Protein AF-A0A2S5R0P0-F1 (afdb_monomer_lite)

Secondary structure (DSSP, 8-state):
------HHHHHTS-HHHHHHHHHHHHHHHHHHHHHHHHHHHH--EEE----TTHHHHHHHHHHHTT-EEEEEEEGGGEETTEEPPTTS-EEEETT--HHHHHHHHHHSSSEEEEEE-SS--HHHHHHHHHHHHTT--EEEEETTSS-HHHHHHHHHHHHHHTT-SEEEEEE--TTTSTTHHHHHHHHHHHHHHHTT---

pLDDT: mean 90.81, std 11.39, range [42.66, 98.88]

Sequence (199 aa):
MTHRICFTLLQSLPREQALRMVKRLQELNEKERIAANIVKNQLLKIVSGGQTGADRAALDCAIQFGLEHGGWCPAGRIAEDGVIPQHYQLNELEDAGYKQRTRQNVIDSDGTLILNLGELDGGTLATSRLAKHLQKPCLVVQLDSDAVEDDVASVISWLAQSNIKVLNVAGARESKRNGSYQLSREFLQQLFTELEITE

Radius of gyration: 18.51 Å; chains: 1; bounding box: 32×39×61 Å

Foldseek 3Di:
DDPCPPVVNLVPDDPVVSVVVVVVVVVLVVVLVVLLQLLLVQAAEEEEQQEAFLRVLRQVLCVQLVHHYEFEYEPQCDYPVGHRDPVHRYDHDPPDDPLRRLLRLLVPWQEEEEEEEPDCDDPNVSSVVSNVVVVHHYDYDYLPDPCLVVRLSVVSNSCSVSSTHYYYYHYDHCVVPPCRSVSSNVSSNVNCVSSVRHD

Structure (mmCIF, N/CA/C/O backbone):
data_AF-A0A2S5R0P0-F1
#
_entry.id   AF-A0A2S5R0P0-F1
#
loop_
_atom_site.group_PDB
_atom_site.id
_atom_site.type_symbol
_atom_site.label_atom_id
_atom_site.label_alt_id
_atom_site.label_comp_id
_atom_site.label_asym_id
_atom_site.label_entity_id
_atom_site.label_seq_id
_atom_site.pdbx_PDB_ins_code
_atom_site.Cartn_x
_atom_site.Cartn_y
_atom_site.Cartn_z
_atom_site.occupancy
_atom_site.B_iso_or_equiv
_atom_site.auth_seq_id
_atom_site.auth_comp_id
_atom_site.auth_asym_id
_atom_site.auth_atom_id
_atom_site.pdbx_PDB_model_num
ATOM 1 N N . MET A 1 1 ? -3.183 2.212 19.261 1.00 53.00 1 MET A N 1
ATOM 2 C CA . MET A 1 1 ? -4.046 3.172 20.016 1.00 53.00 1 MET A CA 1
ATOM 3 C C . MET A 1 1 ? -3.286 3.971 21.088 1.00 53.00 1 MET A C 1
ATOM 5 O O . MET A 1 1 ? -3.270 3.570 22.249 1.00 53.00 1 MET A O 1
ATOM 9 N N . THR A 1 2 ? -2.741 5.147 20.760 1.00 42.66 2 THR A N 1
ATOM 10 C CA . THR A 1 2 ? -2.541 6.203 21.772 1.00 42.66 2 THR A CA 1
ATOM 11 C C . THR A 1 2 ? -2.496 7.577 21.112 1.00 42.66 2 THR A C 1
ATOM 13 O O . THR A 1 2 ? -1.433 8.082 20.780 1.00 42.66 2 THR A O 1
ATOM 16 N N . HIS A 1 3 ? -3.640 8.258 21.029 1.00 50.62 3 HIS A N 1
ATOM 17 C CA . HIS A 1 3 ? -3.614 9.717 21.081 1.00 50.62 3 HIS A CA 1
ATOM 18 C C . HIS A 1 3 ? -3.050 10.087 22.459 1.00 50.62 3 HIS A C 1
ATOM 20 O O . HIS A 1 3 ? -3.784 10.125 23.451 1.00 50.62 3 HIS A O 1
ATOM 26 N N . ARG A 1 4 ? -1.727 10.263 22.574 1.00 52.09 4 ARG A N 1
ATOM 27 C CA . ARG A 1 4 ? -1.083 10.708 23.816 1.00 52.09 4 ARG A CA 1
ATOM 28 C C . ARG A 1 4 ? -1.484 12.158 24.072 1.00 52.09 4 ARG A C 1
ATOM 30 O O . ARG A 1 4 ? -0.707 13.084 23.863 1.00 52.09 4 ARG A O 1
ATOM 37 N N . ILE A 1 5 ? -2.688 12.372 24.601 1.00 56.19 5 ILE A N 1
ATOM 38 C CA . ILE A 1 5 ? -2.919 13.569 25.399 1.00 56.19 5 ILE A CA 1
ATOM 39 C C . ILE A 1 5 ? -1.980 13.433 26.587 1.00 56.19 5 ILE A C 1
ATOM 41 O O . ILE A 1 5 ? -2.126 12.529 27.411 1.00 56.19 5 ILE A O 1
ATOM 45 N N . CYS A 1 6 ? -0.969 14.297 26.626 1.00 54.34 6 CYS A N 1
ATOM 46 C CA . CYS A 1 6 ? -0.029 14.359 27.729 1.00 54.34 6 CYS A CA 1
ATOM 47 C C . CYS A 1 6 ? -0.841 14.413 29.031 1.00 54.34 6 CYS A C 1
ATOM 49 O O . CYS A 1 6 ? -1.676 15.299 29.204 1.00 54.34 6 CYS A O 1
ATOM 51 N N . PHE A 1 7 ? -0.654 13.435 29.919 1.00 59.53 7 PHE A N 1
ATOM 52 C CA . PHE A 1 7 ? -1.419 13.316 31.166 1.00 59.53 7 PHE A CA 1
ATOM 53 C C . PHE A 1 7 ? -1.364 14.623 31.982 1.00 59.53 7 PHE A C 1
ATOM 55 O O . PHE A 1 7 ? -2.345 15.043 32.592 1.00 59.53 7 PHE A O 1
ATOM 62 N N . THR A 1 8 ? -0.242 15.334 31.867 1.00 60.06 8 THR A N 1
ATOM 63 C CA . THR A 1 8 ? 0.018 16.672 32.409 1.00 60.06 8 THR A CA 1
ATOM 64 C C . THR A 1 8 ? -0.943 17.751 31.882 1.00 60.06 8 THR A C 1
ATOM 66 O O . THR A 1 8 ? -1.311 18.661 32.616 1.00 60.06 8 THR A O 1
ATOM 69 N N . LEU A 1 9 ? -1.389 17.646 30.627 1.00 64.81 9 LEU A N 1
ATOM 70 C CA . LEU A 1 9 ? -2.333 18.562 29.968 1.00 64.81 9 LEU A CA 1
ATOM 71 C C . LEU A 1 9 ? -3.782 18.322 30.418 1.00 64.81 9 LEU A C 1
ATOM 73 O O . LEU A 1 9 ? -4.572 19.255 30.477 1.00 64.81 9 LEU A O 1
ATOM 77 N N . LEU A 1 10 ? -4.137 17.085 30.776 1.00 66.50 10 LEU A N 1
ATOM 78 C CA . LEU A 1 10 ? -5.446 16.761 31.358 1.00 66.50 10 LEU A CA 1
ATOM 79 C C . LEU A 1 10 ? -5.581 17.277 32.795 1.00 66.50 10 LEU A C 1
ATOM 81 O O . LEU A 1 10 ? -6.667 17.692 33.195 1.00 66.50 10 LEU A O 1
ATOM 85 N N . GLN A 1 11 ? -4.485 17.272 33.559 1.00 71.31 11 GLN A N 1
ATOM 86 C CA . GLN A 1 11 ? -4.459 17.724 34.954 1.00 71.31 11 GLN A CA 1
ATOM 87 C C . GLN A 1 11 ? -4.540 19.249 35.118 1.00 71.31 11 GLN A C 1
ATOM 89 O O . GLN A 1 11 ? -4.931 19.717 36.185 1.00 71.31 11 GLN A O 1
ATOM 94 N N . SER A 1 12 ? -4.195 20.025 34.086 1.00 79.62 12 SER A N 1
ATOM 95 C CA . SER A 1 12 ? -4.244 21.494 34.115 1.00 79.62 12 SER A CA 1
ATOM 96 C C . SER A 1 12 ? -5.585 22.087 33.659 1.00 79.62 12 SER A C 1
ATOM 98 O O . SER A 1 12 ? -5.793 23.294 33.782 1.00 79.62 12 SER A O 1
ATOM 100 N N . LEU A 1 13 ? -6.509 21.262 33.152 1.00 84.44 13 LEU A N 1
ATOM 101 C CA . LEU A 1 13 ? -7.819 21.701 32.665 1.00 84.44 13 LEU A CA 1
ATOM 102 C C . LEU A 1 13 ? -8.882 21.713 33.780 1.00 84.44 13 LEU A C 1
ATOM 104 O O . LEU A 1 13 ? -8.885 20.840 34.651 1.00 84.44 13 LEU A O 1
ATOM 108 N N . PRO A 1 14 ? -9.866 22.633 33.731 1.00 92.88 14 PRO A N 1
ATOM 109 C CA . PRO A 1 14 ? -11.051 22.561 34.582 1.00 92.88 14 PRO A CA 1
ATOM 110 C C . PRO A 1 14 ? -11.764 21.207 34.442 1.00 92.88 14 PRO A C 1
ATOM 112 O O . PRO A 1 14 ? -11.907 20.695 33.330 1.00 92.88 14 PRO A O 1
ATOM 115 N N . ARG A 1 15 ? -12.280 20.650 35.549 1.00 87.00 15 ARG A N 1
ATOM 116 C CA . ARG A 1 15 ? -12.876 19.296 35.601 1.00 87.00 15 ARG A CA 1
ATOM 117 C C . ARG A 1 15 ? -13.897 19.024 34.491 1.00 87.00 15 ARG A C 1
ATOM 119 O O . ARG A 1 15 ? -13.866 17.956 33.889 1.00 87.00 15 ARG A O 1
ATOM 126 N N . GLU A 1 16 ? -14.785 19.975 34.196 1.00 89.00 16 GLU A N 1
ATOM 127 C CA . GLU A 1 16 ? -15.751 19.817 33.100 1.00 89.00 16 GLU A CA 1
ATOM 128 C C . GLU A 1 16 ? -15.087 19.714 31.721 1.00 89.00 16 GLU A C 1
ATOM 130 O O . GLU A 1 16 ? -15.515 18.913 30.892 1.00 89.00 16 GLU A O 1
ATOM 135 N N . GLN A 1 17 ? -14.040 20.502 31.466 1.00 84.94 17 GLN A N 1
ATOM 136 C CA . GLN A 1 17 ? -13.308 20.467 30.199 1.00 84.94 17 GLN A CA 1
ATOM 137 C C . GLN A 1 17 ? -12.525 19.159 30.057 1.00 84.94 17 GLN A C 1
ATOM 139 O O . GLN A 1 17 ? -12.567 18.541 28.994 1.00 84.94 17 GLN A O 1
ATOM 144 N N . ALA A 1 18 ? -11.898 18.688 31.140 1.00 83.44 18 ALA A N 1
ATOM 145 C CA . ALA A 1 18 ? -11.231 17.390 31.172 1.00 83.44 18 ALA A CA 1
ATOM 146 C C . ALA A 1 18 ? -12.213 16.237 30.881 1.00 83.44 18 ALA A C 1
ATOM 148 O O . ALA A 1 18 ? -11.929 15.388 30.039 1.00 83.44 18 ALA A O 1
ATOM 149 N N . LEU A 1 19 ? -13.406 16.240 31.494 1.00 86.12 19 LEU A N 1
ATOM 150 C CA . LEU A 1 19 ? -14.445 15.230 31.238 1.00 86.12 19 LEU A CA 1
ATOM 151 C C . LEU A 1 19 ? -14.932 15.241 29.782 1.00 86.12 19 LEU A C 1
ATOM 153 O O . LEU A 1 19 ? -15.084 14.178 29.179 1.00 86.12 19 LEU A O 1
ATOM 157 N N . ARG A 1 20 ? -15.143 16.427 29.191 1.00 85.88 20 ARG A N 1
ATOM 158 C CA . ARG A 1 20 ? -15.509 16.554 27.768 1.00 85.88 20 ARG A CA 1
ATOM 159 C C . ARG A 1 20 ? -14.410 16.014 26.852 1.00 85.88 20 ARG A C 1
ATOM 161 O O . ARG A 1 20 ? -14.723 15.321 25.888 1.00 85.88 20 ARG A O 1
ATOM 168 N N . MET A 1 21 ? -13.143 16.293 27.166 1.00 83.50 21 MET A N 1
ATOM 169 C CA . MET A 1 21 ? -11.999 15.790 26.402 1.00 83.50 21 MET A CA 1
ATOM 170 C C . MET A 1 21 ? -11.909 14.260 26.460 1.00 83.50 21 MET A C 1
ATOM 172 O O . MET A 1 21 ? -11.794 13.620 25.419 1.00 83.50 21 MET A O 1
ATOM 176 N N . VAL A 1 22 ? -12.026 13.664 27.653 1.00 83.50 22 VAL A N 1
ATOM 177 C CA . VAL A 1 22 ? -12.003 12.200 27.827 1.00 83.50 22 VAL A CA 1
ATOM 178 C C . VAL A 1 22 ? -13.140 11.534 27.056 1.00 83.50 22 VAL A C 1
ATOM 180 O O . VAL A 1 22 ? -12.902 10.564 26.341 1.00 83.50 22 VAL A O 1
ATOM 183 N N . LYS A 1 23 ? -14.362 12.075 27.136 1.00 83.75 23 LYS A N 1
ATOM 184 C CA . LYS A 1 23 ? -15.502 11.539 26.384 1.00 83.75 23 LYS A CA 1
ATOM 185 C C . LYS A 1 23 ? -15.257 11.589 24.872 1.00 83.75 23 LYS A C 1
ATOM 187 O O . LYS A 1 23 ? -15.490 10.603 24.182 1.00 83.75 23 LYS A O 1
ATOM 192 N N . ARG A 1 24 ? -14.722 12.707 24.366 1.00 81.19 24 ARG A N 1
ATOM 193 C CA . ARG A 1 24 ? -14.363 12.855 22.948 1.00 81.19 24 ARG A CA 1
ATOM 194 C C . ARG A 1 24 ? -13.314 11.829 22.514 1.00 81.19 24 ARG A C 1
ATOM 196 O O . ARG A 1 24 ? -13.452 11.262 21.439 1.00 81.19 24 ARG A O 1
ATOM 203 N N . LEU A 1 25 ? -12.297 11.573 23.338 1.00 76.50 25 LEU A N 1
ATOM 204 C CA . LEU A 1 25 ? -11.293 10.541 23.060 1.00 76.50 25 LEU A CA 1
ATOM 205 C C . LEU A 1 25 ? -11.904 9.138 23.000 1.00 76.50 25 LEU A C 1
ATOM 207 O O . LEU A 1 25 ? -11.586 8.374 22.099 1.00 76.50 25 LEU A O 1
ATOM 211 N N . GLN A 1 26 ? -12.799 8.802 23.930 1.00 80.00 26 GLN A N 1
ATOM 212 C CA . GLN A 1 26 ? -13.486 7.508 23.918 1.00 80.00 26 GLN A CA 1
ATOM 213 C C . GLN A 1 26 ? -14.337 7.330 22.654 1.00 80.00 26 GLN A C 1
ATOM 215 O O . GLN A 1 26 ? -14.314 6.266 22.044 1.00 80.00 26 GLN A O 1
ATOM 220 N N . GLU A 1 27 ? -15.049 8.378 22.236 1.00 81.62 27 GLU A N 1
ATOM 221 C CA . GLU A 1 27 ? -15.833 8.373 20.998 1.00 81.62 27 GLU A CA 1
ATOM 222 C C . GLU A 1 27 ? -14.953 8.247 19.743 1.00 81.62 27 GLU A C 1
ATOM 224 O O . GLU A 1 27 ? -15.349 7.572 18.793 1.00 81.62 27 GLU A O 1
ATOM 229 N N . LEU A 1 28 ? -13.773 8.879 19.723 1.00 76.06 28 LEU A N 1
ATOM 230 C CA . LEU A 1 28 ? -12.801 8.734 18.633 1.00 76.06 28 LEU A CA 1
ATOM 231 C C . LEU A 1 28 ? -12.271 7.301 18.557 1.00 76.06 28 LEU A C 1
ATOM 233 O O . LEU A 1 28 ? -12.373 6.686 17.499 1.00 76.06 28 LEU A O 1
ATOM 237 N N . ASN A 1 29 ? -11.834 6.741 19.688 1.00 81.81 29 ASN A N 1
ATOM 238 C CA . ASN A 1 29 ? -11.344 5.363 19.754 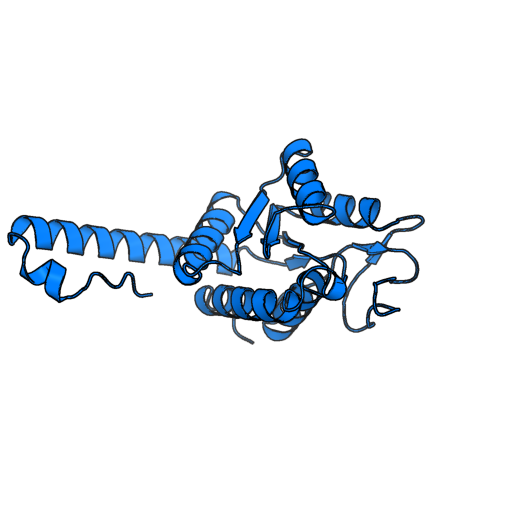1.00 81.81 29 ASN A CA 1
ATOM 239 C C . ASN A 1 29 ? -12.409 4.360 19.280 1.00 81.81 29 ASN A C 1
ATOM 241 O O . ASN A 1 29 ? -12.097 3.400 18.580 1.00 81.81 29 ASN A O 1
ATOM 245 N N . GLU A 1 30 ? -13.681 4.567 19.636 1.00 87.56 30 GLU A N 1
ATOM 246 C CA . GLU A 1 30 ? -14.757 3.679 19.187 1.00 87.56 30 GLU A CA 1
ATOM 247 C C . GLU A 1 30 ? -15.000 3.786 17.675 1.00 87.56 30 GLU A C 1
ATOM 249 O O . GLU A 1 30 ? -15.173 2.770 17.003 1.00 87.56 30 GLU A O 1
ATOM 254 N N . LYS A 1 31 ? -14.950 4.997 17.107 1.00 87.25 31 LYS A N 1
ATOM 255 C CA . LYS A 1 31 ? -15.055 5.188 15.651 1.00 87.25 31 LYS A CA 1
ATOM 256 C C . LYS A 1 31 ? -13.911 4.517 14.897 1.00 87.25 31 LYS A C 1
ATOM 258 O O . LYS A 1 31 ? -14.167 3.873 13.883 1.00 87.25 31 LYS A O 1
ATOM 263 N N . GLU A 1 32 ? -12.683 4.645 15.391 1.00 87.44 32 GLU A N 1
ATOM 264 C CA . GLU A 1 32 ? -11.503 3.995 14.811 1.00 87.44 32 GLU A CA 1
ATOM 265 C C . GLU A 1 32 ? -11.650 2.470 14.827 1.00 87.44 32 GLU A C 1
ATOM 267 O O . GLU A 1 32 ? -11.456 1.824 13.798 1.00 87.44 32 GLU A O 1
ATOM 272 N N . ARG A 1 33 ? -12.099 1.891 15.949 1.00 89.19 33 ARG A N 1
ATOM 273 C CA . ARG A 1 33 ? -12.367 0.446 16.061 1.00 89.19 33 ARG A CA 1
ATOM 274 C C . ARG A 1 33 ? -13.445 -0.033 15.096 1.00 89.19 33 ARG A C 1
ATOM 276 O O . ARG A 1 33 ? -13.316 -1.105 14.508 1.00 89.19 33 ARG A O 1
ATOM 283 N N . ILE A 1 34 ? -14.523 0.733 14.935 1.00 92.69 34 ILE A N 1
ATOM 284 C CA . ILE A 1 34 ? -15.585 0.404 13.976 1.00 92.69 34 ILE A CA 1
ATOM 285 C C . ILE A 1 34 ? -15.034 0.441 12.547 1.00 92.69 34 ILE A C 1
ATOM 287 O O . ILE A 1 34 ? -15.271 -0.496 11.786 1.00 92.69 34 ILE A O 1
ATOM 291 N N . ALA A 1 35 ? -14.270 1.477 12.189 1.00 94.19 35 ALA A N 1
ATOM 292 C CA . ALA A 1 35 ? -13.650 1.589 10.871 1.00 94.19 35 ALA A CA 1
ATOM 293 C C . ALA A 1 35 ? -12.684 0.425 10.598 1.00 94.19 35 ALA A C 1
ATOM 295 O O . ALA A 1 35 ? -12.783 -0.205 9.547 1.00 94.19 35 ALA A O 1
ATOM 296 N N . ALA A 1 36 ? -11.825 0.078 11.560 1.00 93.06 36 ALA A N 1
ATOM 297 C CA . ALA A 1 36 ? -10.912 -1.058 11.450 1.00 93.06 36 ALA A CA 1
ATOM 298 C C . ALA A 1 36 ? -11.665 -2.375 11.211 1.00 93.06 36 ALA A C 1
ATOM 300 O O . ALA A 1 36 ? -11.342 -3.110 10.281 1.00 93.06 36 ALA A O 1
ATOM 301 N N . ASN A 1 37 ? -12.738 -2.635 11.966 1.00 93.50 37 ASN A N 1
ATOM 302 C CA . ASN A 1 37 ? -13.569 -3.825 11.771 1.00 93.50 37 ASN A CA 1
ATOM 303 C C . ASN A 1 37 ? -14.267 -3.861 10.405 1.00 93.50 37 ASN A C 1
ATOM 305 O O . ASN A 1 37 ? -14.389 -4.931 9.811 1.00 93.50 37 ASN A O 1
ATOM 309 N N . ILE A 1 38 ? -14.732 -2.719 9.890 1.00 95.31 38 ILE A N 1
ATOM 310 C CA . ILE A 1 38 ? -15.303 -2.640 8.536 1.00 95.31 38 ILE A CA 1
ATOM 311 C C . ILE A 1 38 ? -14.247 -3.050 7.509 1.00 95.31 38 ILE A C 1
ATOM 313 O O . ILE A 1 38 ? -14.499 -3.926 6.683 1.00 95.31 38 ILE A O 1
ATOM 317 N N . VAL A 1 39 ? -13.053 -2.457 7.593 1.00 96.56 39 VAL A N 1
ATOM 318 C CA . VAL A 1 39 ? -11.960 -2.735 6.656 1.00 96.56 39 VAL A CA 1
ATOM 319 C C . VAL A 1 39 ? -11.528 -4.199 6.738 1.00 96.56 39 VAL A C 1
ATOM 321 O O . VAL A 1 39 ? -11.458 -4.855 5.703 1.00 96.56 39 VAL A O 1
ATOM 324 N N . LYS A 1 40 ? -11.332 -4.739 7.947 1.00 93.69 40 LYS A N 1
ATOM 325 C CA . LYS A 1 40 ? -10.969 -6.147 8.189 1.00 93.69 40 LYS A CA 1
ATOM 326 C C . LYS A 1 40 ? -11.914 -7.127 7.492 1.00 93.69 40 LYS A C 1
ATOM 328 O O . LYS A 1 40 ? -11.468 -8.116 6.926 1.00 93.69 40 LYS A O 1
ATOM 333 N N . ASN A 1 41 ? -13.219 -6.854 7.519 1.00 93.19 41 ASN A N 1
ATOM 334 C CA . ASN A 1 41 ? -14.228 -7.745 6.942 1.00 93.19 41 ASN A CA 1
ATOM 335 C C . ASN A 1 41 ? -14.464 -7.538 5.436 1.00 93.19 41 ASN A C 1
ATOM 337 O O . ASN A 1 41 ? -15.137 -8.364 4.818 1.00 93.19 41 ASN A O 1
ATOM 341 N N . GLN A 1 42 ? -13.972 -6.444 4.843 1.00 95.19 42 GLN A N 1
ATOM 342 C CA . GLN A 1 42 ? -14.240 -6.109 3.439 1.00 95.19 42 GLN A CA 1
ATOM 343 C C . GLN A 1 42 ? -13.001 -6.145 2.539 1.00 95.19 42 GLN A C 1
ATOM 345 O O . GLN A 1 42 ? -13.168 -6.292 1.332 1.00 95.19 42 GLN A O 1
ATOM 350 N N . LEU A 1 43 ? -11.794 -5.932 3.075 1.00 96.88 43 LEU A N 1
ATOM 351 C CA . LEU A 1 43 ? -10.565 -5.883 2.288 1.00 96.88 43 LEU A CA 1
ATOM 352 C C . LEU A 1 43 ? -10.212 -7.305 1.849 1.00 96.88 43 LEU A C 1
ATOM 354 O O . LEU A 1 43 ? -9.842 -8.142 2.664 1.00 96.88 43 LEU A O 1
ATOM 358 N N . LEU A 1 44 ? -10.352 -7.576 0.556 1.00 96.38 44 LEU A N 1
ATOM 359 C CA . LEU A 1 44 ? -10.184 -8.909 -0.018 1.00 96.38 44 LEU A CA 1
ATOM 360 C C . LEU A 1 44 ? -8.806 -9.093 -0.645 1.00 96.38 44 LEU A C 1
ATOM 362 O O . LEU A 1 44 ? -8.255 -10.188 -0.595 1.00 96.38 44 LEU A O 1
ATOM 366 N N . LYS A 1 45 ? -8.273 -8.040 -1.279 1.00 98.25 45 LYS A N 1
ATOM 367 C CA . LYS A 1 45 ? -7.096 -8.166 -2.142 1.00 98.25 45 LYS A CA 1
ATOM 368 C C . LYS A 1 45 ? -6.218 -6.923 -2.153 1.00 98.25 45 LYS A C 1
ATOM 370 O O . LYS A 1 45 ? -6.716 -5.803 -2.282 1.00 98.25 45 LYS A O 1
ATOM 375 N N . ILE A 1 46 ? -4.907 -7.143 -2.127 1.00 98.69 46 ILE A N 1
ATOM 376 C CA . ILE A 1 46 ? -3.895 -6.129 -2.431 1.00 98.69 46 ILE A CA 1
ATOM 377 C C . ILE A 1 46 ? -3.413 -6.317 -3.868 1.00 98.69 46 ILE A C 1
ATOM 379 O O . ILE A 1 46 ? -3.005 -7.407 -4.265 1.00 98.69 46 ILE A O 1
ATOM 383 N N . VAL A 1 47 ? -3.430 -5.255 -4.666 1.00 98.81 47 VAL A N 1
ATOM 384 C CA . VAL A 1 47 ? -2.840 -5.270 -6.006 1.00 98.81 47 VAL A CA 1
ATOM 385 C C . VAL A 1 47 ? -1.706 -4.269 -6.124 1.00 98.81 47 VAL A C 1
ATOM 387 O O . VAL A 1 47 ? -1.709 -3.214 -5.495 1.00 98.81 47 VAL A O 1
ATOM 390 N N . SER A 1 48 ? -0.718 -4.610 -6.939 1.00 98.44 48 SER A N 1
ATOM 391 C CA . SER A 1 48 ? 0.350 -3.706 -7.336 1.00 98.44 48 SER A CA 1
ATOM 392 C C . SER A 1 48 ? 0.919 -4.140 -8.684 1.00 98.44 48 SER A C 1
ATOM 394 O O . SER A 1 48 ? 0.620 -5.227 -9.173 1.00 98.44 48 SER A O 1
ATOM 396 N N . GLY A 1 49 ? 1.752 -3.312 -9.317 1.00 97.06 49 GLY A N 1
ATOM 397 C CA . GLY A 1 49 ? 2.377 -3.698 -10.586 1.00 97.06 49 GLY A CA 1
ATOM 398 C C . GLY A 1 49 ? 3.796 -4.225 -10.477 1.00 97.06 49 GLY A C 1
ATOM 399 O O . GLY A 1 49 ? 4.462 -4.353 -11.503 1.00 97.06 49 GLY A O 1
ATOM 400 N N . GLY A 1 50 ? 4.245 -4.532 -9.259 1.00 97.19 50 GLY A N 1
ATOM 401 C CA . GLY A 1 50 ? 5.475 -5.272 -9.027 1.00 97.19 50 GLY A CA 1
ATOM 402 C C . GLY A 1 50 ? 6.725 -4.560 -9.531 1.00 97.19 50 GLY A C 1
ATOM 403 O O . GLY A 1 50 ? 7.601 -5.210 -10.085 1.00 97.19 50 GLY A O 1
ATOM 404 N N . GLN A 1 51 ? 6.831 -3.245 -9.384 1.00 97.25 51 GLN A N 1
ATOM 405 C CA . GLN A 1 51 ? 8.134 -2.581 -9.424 1.00 97.25 51 GLN A CA 1
ATOM 406 C C . GLN A 1 51 ? 8.893 -2.824 -8.099 1.00 97.25 51 GLN A C 1
ATOM 408 O O . GLN A 1 51 ? 8.311 -3.301 -7.126 1.00 97.25 51 GLN A O 1
ATOM 413 N N . THR A 1 52 ? 10.189 -2.519 -8.030 1.00 98.00 52 THR A N 1
ATOM 414 C CA . THR A 1 52 ? 10.890 -2.381 -6.738 1.00 98.00 52 THR A CA 1
ATOM 415 C C . THR A 1 52 ? 10.264 -1.267 -5.885 1.00 98.00 52 THR A C 1
ATOM 417 O O . THR A 1 52 ? 9.452 -0.474 -6.370 1.00 98.00 52 THR A O 1
ATOM 420 N N . GLY A 1 53 ? 10.658 -1.174 -4.613 1.00 97.69 53 GLY A N 1
ATOM 421 C CA . GLY A 1 53 ? 10.134 -0.160 -3.700 1.00 97.69 53 GLY A CA 1
ATOM 422 C C . GLY A 1 53 ? 8.744 -0.526 -3.175 1.00 97.69 53 GLY A C 1
ATOM 423 O O . GLY A 1 53 ? 8.489 -1.677 -2.812 1.00 97.69 53 GLY A O 1
ATOM 424 N N . ALA A 1 54 ? 7.839 0.453 -3.148 1.00 97.75 54 ALA A N 1
ATOM 425 C CA . ALA A 1 54 ? 6.505 0.307 -2.556 1.00 97.75 54 ALA A CA 1
ATOM 426 C C . ALA A 1 54 ? 5.660 -0.822 -3.170 1.00 97.75 54 ALA A C 1
ATOM 428 O O . ALA A 1 54 ? 4.937 -1.510 -2.452 1.00 97.75 54 ALA A O 1
ATOM 429 N N . ASP A 1 55 ? 5.767 -1.034 -4.485 1.00 98.25 55 ASP A N 1
ATOM 430 C CA . ASP A 1 55 ? 5.006 -2.073 -5.181 1.00 98.25 55 ASP A CA 1
ATOM 431 C C . ASP A 1 55 ? 5.352 -3.472 -4.637 1.00 98.25 55 ASP A C 1
ATOM 433 O O . ASP A 1 55 ? 4.471 -4.299 -4.401 1.00 98.25 55 ASP A O 1
ATOM 437 N N . ARG A 1 56 ? 6.644 -3.734 -4.406 1.00 98.56 56 ARG A N 1
ATOM 438 C CA . ARG A 1 56 ? 7.129 -5.007 -3.868 1.00 98.56 56 ARG A CA 1
ATOM 439 C C . ARG A 1 56 ? 6.765 -5.172 -2.396 1.00 98.56 56 ARG A C 1
ATOM 441 O O . ARG A 1 56 ? 6.252 -6.219 -2.022 1.00 98.56 56 ARG A O 1
ATOM 448 N N . ALA A 1 57 ? 6.926 -4.108 -1.608 1.00 98.62 57 ALA A N 1
ATOM 449 C CA . ALA A 1 57 ? 6.535 -4.088 -0.201 1.00 98.62 57 ALA A CA 1
ATOM 450 C C . ALA A 1 57 ? 5.053 -4.440 -0.008 1.00 98.62 57 ALA A C 1
ATOM 452 O O . ALA A 1 57 ? 4.709 -5.195 0.897 1.00 98.62 57 ALA A O 1
ATOM 453 N N . ALA A 1 58 ? 4.179 -3.946 -0.890 1.00 98.69 58 ALA A N 1
ATOM 454 C CA . ALA A 1 58 ? 2.759 -4.267 -0.853 1.00 98.69 58 ALA A CA 1
ATOM 455 C C . ALA A 1 58 ? 2.473 -5.751 -1.082 1.00 98.69 58 ALA A C 1
ATOM 457 O O . ALA A 1 58 ? 1.687 -6.348 -0.347 1.00 98.69 58 ALA A O 1
ATOM 458 N N . LEU A 1 59 ? 3.121 -6.348 -2.083 1.00 98.75 59 LEU A N 1
ATOM 459 C CA . LEU A 1 59 ? 2.955 -7.766 -2.389 1.00 98.75 59 LEU A CA 1
ATOM 460 C C . LEU A 1 59 ? 3.534 -8.647 -1.275 1.00 98.75 59 LEU A C 1
ATOM 462 O O . LEU A 1 59 ? 2.892 -9.614 -0.877 1.00 98.75 59 LEU A O 1
ATOM 466 N N . ASP A 1 60 ? 4.700 -8.287 -0.736 1.00 98.69 60 ASP A N 1
ATOM 467 C CA . ASP A 1 60 ? 5.335 -9.019 0.361 1.00 98.69 60 ASP A CA 1
ATOM 468 C C . ASP A 1 60 ? 4.502 -8.960 1.647 1.00 98.69 60 ASP A C 1
ATOM 470 O O . ASP A 1 60 ? 4.302 -9.990 2.287 1.00 98.69 60 ASP A O 1
ATOM 474 N N . CYS A 1 61 ? 3.951 -7.793 2.004 1.00 98.00 61 CYS A N 1
ATOM 475 C CA . CYS A 1 61 ? 3.038 -7.687 3.144 1.00 98.00 61 CYS A CA 1
ATOM 476 C C . CYS A 1 61 ? 1.743 -8.469 2.913 1.00 98.00 61 CYS A C 1
ATOM 478 O O . CYS A 1 61 ? 1.271 -9.134 3.826 1.00 98.00 61 CYS A O 1
ATOM 480 N N . ALA A 1 62 ? 1.171 -8.436 1.709 1.00 97.94 62 ALA A N 1
ATOM 481 C CA . ALA A 1 62 ? -0.032 -9.212 1.424 1.00 97.94 62 ALA A CA 1
ATOM 482 C C . ALA A 1 62 ? 0.214 -10.721 1.585 1.00 97.94 62 ALA A C 1
ATOM 484 O O . ALA A 1 62 ? -0.593 -11.405 2.205 1.00 97.94 62 ALA A O 1
ATOM 485 N N . ILE A 1 63 ? 1.362 -11.220 1.109 1.00 97.88 63 ILE A N 1
ATOM 486 C CA . ILE A 1 63 ? 1.786 -12.612 1.313 1.00 97.88 63 ILE A CA 1
ATOM 487 C C . ILE A 1 63 ? 1.970 -12.918 2.801 1.00 97.88 63 ILE A C 1
ATOM 489 O O . ILE A 1 63 ? 1.454 -13.926 3.275 1.00 97.88 63 ILE A O 1
ATOM 493 N N . GLN A 1 64 ? 2.689 -12.058 3.529 1.00 96.50 64 GLN A N 1
ATOM 494 C CA . GLN A 1 64 ? 2.974 -12.245 4.954 1.00 96.50 64 GLN A CA 1
ATOM 495 C C . GLN A 1 64 ? 1.688 -12.346 5.789 1.00 96.50 64 GLN A C 1
ATOM 497 O O . GLN A 1 64 ? 1.624 -13.164 6.693 1.00 96.50 64 GLN A O 1
ATOM 502 N N . PHE A 1 65 ? 0.669 -11.550 5.462 1.00 94.94 65 PHE A N 1
ATOM 503 C CA . PHE A 1 65 ? -0.604 -11.475 6.187 1.00 94.94 65 PHE A CA 1
ATOM 504 C C . PHE A 1 65 ? -1.713 -12.362 5.590 1.00 94.94 65 PHE A C 1
ATOM 506 O O . PHE A 1 65 ? -2.889 -12.177 5.901 1.00 94.94 65 PHE A O 1
ATOM 513 N N . GLY A 1 66 ? -1.374 -13.276 4.674 1.00 94.75 66 GLY A N 1
ATOM 514 C CA . GLY A 1 66 ? -2.335 -14.213 4.083 1.00 94.75 66 GLY A CA 1
ATOM 515 C C . GLY A 1 66 ? -3.431 -13.570 3.219 1.00 94.75 66 GLY A C 1
ATOM 516 O O . GLY A 1 66 ? -4.446 -14.208 2.939 1.00 94.75 66 GLY A O 1
ATOM 517 N N . LEU A 1 67 ? -3.250 -12.321 2.781 1.00 95.12 67 LEU A N 1
ATOM 518 C CA . LEU A 1 67 ? -4.187 -11.625 1.902 1.00 95.12 67 LEU A CA 1
ATOM 519 C C . LEU A 1 67 ? -4.018 -12.092 0.454 1.00 95.12 67 LEU A C 1
ATOM 521 O O . LEU A 1 67 ? -2.903 -12.336 -0.023 1.00 95.12 67 LEU A O 1
ATOM 525 N N . GLU A 1 68 ? -5.127 -12.149 -0.292 1.00 98.06 68 GLU A N 1
ATOM 526 C CA . GLU A 1 68 ? -5.029 -12.335 -1.737 1.00 98.06 68 GLU A CA 1
ATOM 527 C C . GLU A 1 68 ? -4.200 -11.184 -2.320 1.00 98.06 68 GLU A C 1
ATOM 529 O O . GLU A 1 68 ? -4.386 -10.013 -1.974 1.00 98.06 68 GLU A O 1
ATOM 534 N N . HIS A 1 69 ? -3.270 -11.511 -3.213 1.00 98.69 69 HIS A N 1
ATOM 535 C CA . HIS A 1 69 ? -2.425 -10.518 -3.853 1.00 98.69 69 HIS A CA 1
ATOM 536 C C . HIS A 1 69 ? -2.386 -10.706 -5.365 1.00 98.69 69 HIS A C 1
ATOM 538 O O . HIS A 1 69 ? -2.711 -11.771 -5.890 1.00 98.69 69 HIS A O 1
ATOM 544 N N . GLY A 1 70 ? -2.013 -9.653 -6.086 1.00 98.50 70 GLY A N 1
ATOM 545 C CA . GLY A 1 70 ? -1.776 -9.734 -7.521 1.00 98.50 70 GLY A CA 1
ATOM 546 C C . GLY A 1 70 ? -1.637 -8.366 -8.167 1.00 98.50 70 GLY A C 1
ATOM 547 O O . GLY A 1 70 ? -1.065 -7.453 -7.580 1.00 98.50 70 GLY A O 1
ATOM 548 N N . GLY A 1 71 ? -2.160 -8.232 -9.381 1.00 98.19 71 GLY A N 1
ATOM 549 C CA . GLY A 1 71 ? -2.146 -6.987 -10.146 1.00 98.19 71 GLY A CA 1
ATOM 550 C C . GLY A 1 71 ? -1.514 -7.156 -11.521 1.00 98.19 71 GLY A C 1
ATOM 551 O O . GLY A 1 71 ? -1.240 -8.271 -11.965 1.00 98.19 71 GLY A O 1
ATOM 552 N N . TRP A 1 72 ? -1.319 -6.035 -12.205 1.00 98.19 72 TRP A N 1
ATOM 553 C CA . TRP A 1 72 ? -0.847 -5.986 -13.585 1.00 98.19 72 TRP A CA 1
ATOM 554 C C . TRP A 1 72 ? 0.599 -5.517 -13.666 1.00 98.19 72 TRP A C 1
ATOM 556 O O . TRP A 1 72 ? 0.928 -4.423 -13.197 1.00 98.19 72 TRP A O 1
ATOM 566 N N . CYS A 1 73 ? 1.445 -6.304 -14.320 1.00 96.88 73 CYS A N 1
ATOM 567 C CA . CYS A 1 73 ? 2.839 -5.976 -14.607 1.00 96.88 73 CYS A CA 1
ATOM 568 C C . CYS A 1 73 ? 3.085 -5.857 -16.125 1.00 96.88 73 CYS A C 1
ATOM 570 O O . CYS A 1 73 ? 2.242 -6.283 -16.918 1.00 96.88 73 CYS A O 1
ATOM 572 N N . PRO A 1 74 ? 4.196 -5.231 -16.560 1.00 94.69 74 PRO A N 1
ATOM 573 C CA . PRO A 1 74 ? 4.567 -5.203 -17.975 1.00 94.69 74 PRO A CA 1
ATOM 574 C C . PRO A 1 74 ? 4.772 -6.611 -18.548 1.00 94.69 74 PRO A C 1
ATOM 576 O O . PRO A 1 74 ? 5.161 -7.521 -17.813 1.00 94.69 74 PRO A O 1
ATOM 579 N N . ALA A 1 75 ? 4.601 -6.758 -19.864 1.00 93.19 75 ALA A N 1
ATOM 580 C CA . ALA A 1 75 ? 5.005 -7.964 -20.585 1.00 93.19 75 ALA A CA 1
ATOM 581 C C . ALA A 1 75 ? 6.481 -8.317 -20.305 1.00 93.19 75 ALA A C 1
ATOM 583 O O . ALA A 1 75 ? 7.335 -7.435 -20.174 1.00 93.19 75 ALA A O 1
ATOM 584 N N . GLY A 1 76 ? 6.776 -9.609 -20.172 1.00 93.75 76 GLY A N 1
ATOM 585 C CA . GLY A 1 76 ? 8.054 -10.142 -19.705 1.00 93.75 76 GLY A CA 1
ATOM 586 C C . GLY A 1 76 ? 8.293 -9.978 -18.201 1.00 93.75 76 GLY A C 1
ATOM 587 O O . GLY A 1 76 ? 9.416 -10.198 -17.748 1.00 93.75 76 GLY A O 1
ATOM 588 N N . ARG A 1 77 ? 7.274 -9.562 -17.429 1.00 96.06 77 ARG A N 1
ATOM 589 C CA . ARG A 1 77 ? 7.360 -9.291 -15.984 1.00 96.06 77 ARG A CA 1
ATOM 590 C C . ARG A 1 77 ? 8.512 -8.342 -15.637 1.00 96.06 77 ARG A C 1
ATOM 592 O O . ARG A 1 77 ? 9.278 -8.598 -14.716 1.00 96.06 77 ARG A O 1
ATOM 599 N N . ILE A 1 78 ? 8.672 -7.266 -16.402 1.00 94.69 78 ILE A N 1
ATOM 600 C CA . ILE A 1 78 ? 9.842 -6.383 -16.290 1.00 94.69 78 ILE A CA 1
ATOM 601 C C . ILE A 1 78 ? 9.704 -5.416 -15.102 1.00 94.69 78 ILE A C 1
ATOM 603 O O . ILE A 1 78 ? 8.717 -4.684 -14.987 1.00 94.69 78 ILE A O 1
ATOM 607 N N . ALA A 1 79 ? 10.743 -5.356 -14.273 1.00 95.75 79 ALA A N 1
ATOM 608 C CA . ALA A 1 79 ? 10.998 -4.357 -13.237 1.00 95.75 79 ALA A CA 1
ATOM 609 C C . ALA A 1 79 ? 12.417 -3.770 -13.393 1.00 95.75 79 ALA A C 1
ATOM 611 O O . ALA A 1 79 ? 13.173 -4.166 -14.281 1.00 95.75 79 ALA A O 1
ATOM 612 N N . GLU A 1 80 ? 12.790 -2.781 -12.574 1.00 95.69 80 GLU A N 1
ATOM 613 C CA . GLU A 1 80 ? 14.111 -2.139 -12.687 1.00 95.69 80 GLU A CA 1
ATOM 614 C C . GLU A 1 80 ? 15.278 -3.068 -12.325 1.00 95.69 80 GLU A C 1
ATOM 616 O O . GLU A 1 80 ? 16.390 -2.863 -12.806 1.00 95.69 80 GLU A O 1
ATOM 621 N N . ASP A 1 81 ? 15.017 -4.082 -11.503 1.00 96.69 81 ASP A N 1
ATOM 622 C CA . ASP A 1 81 ? 15.965 -5.093 -11.035 1.00 96.69 81 ASP A CA 1
ATOM 623 C C . ASP A 1 81 ? 15.924 -6.388 -11.867 1.00 96.69 81 ASP A C 1
ATOM 625 O O . ASP A 1 81 ? 16.594 -7.365 -11.537 1.00 96.69 81 ASP A O 1
ATOM 629 N N . GLY A 1 82 ? 15.180 -6.389 -12.978 1.00 96.56 82 GLY A N 1
ATOM 630 C CA . GLY A 1 82 ? 15.060 -7.519 -13.893 1.00 96.56 82 GLY A CA 1
ATOM 631 C C . GLY A 1 82 ? 13.655 -8.112 -13.913 1.00 96.56 82 GLY A C 1
ATOM 632 O O . GLY A 1 82 ? 12.664 -7.391 -13.994 1.00 96.56 82 GLY A O 1
ATOM 633 N N . VAL A 1 83 ? 13.570 -9.442 -13.919 1.00 97.75 83 VAL A N 1
ATOM 634 C CA . VAL A 1 83 ? 12.295 -10.166 -14.006 1.00 97.75 83 VAL A CA 1
ATOM 635 C C . VAL A 1 83 ? 11.662 -10.265 -12.621 1.00 97.75 83 VAL A C 1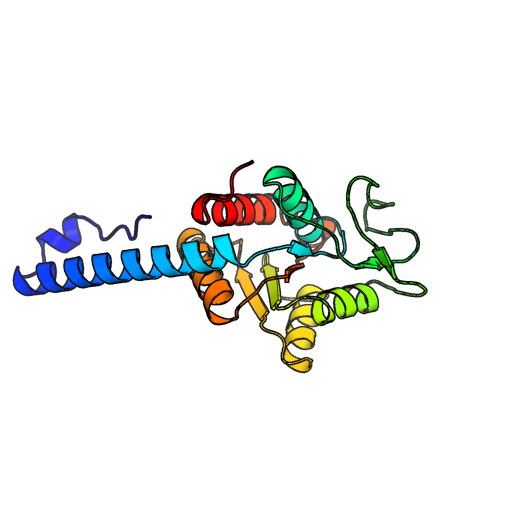
ATOM 637 O O . VAL A 1 83 ? 12.293 -10.736 -11.677 1.00 97.75 83 VAL A O 1
ATOM 640 N N . ILE A 1 84 ? 10.393 -9.876 -12.508 1.00 98.00 84 ILE A N 1
ATOM 641 C CA . ILE A 1 84 ? 9.623 -9.975 -11.269 1.00 98.00 84 ILE A CA 1
ATOM 642 C C . ILE A 1 84 ? 9.501 -11.451 -10.855 1.00 98.00 84 ILE A C 1
ATOM 644 O O . ILE A 1 84 ? 8.997 -12.257 -11.652 1.00 98.00 84 ILE A O 1
ATOM 648 N N . PRO A 1 85 ? 9.871 -11.807 -9.608 1.00 97.94 85 PRO A N 1
ATOM 649 C CA . PRO A 1 85 ? 9.782 -13.173 -9.106 1.00 97.94 85 PRO A CA 1
ATOM 650 C C . PRO A 1 85 ? 8.408 -13.826 -9.303 1.00 97.94 85 PRO A C 1
ATOM 652 O O . PRO A 1 85 ? 7.364 -13.172 -9.241 1.00 97.94 85 PRO A O 1
ATOM 655 N N . GLN A 1 86 ? 8.410 -15.138 -9.545 1.00 97.12 86 GLN A N 1
ATOM 656 C CA . GLN A 1 86 ? 7.207 -15.915 -9.879 1.00 97.12 86 GLN A CA 1
ATOM 657 C C . GLN A 1 86 ? 6.263 -16.130 -8.691 1.00 97.12 86 GLN A C 1
ATOM 659 O O . GLN A 1 86 ? 5.095 -16.436 -8.896 1.00 97.12 86 GLN A O 1
ATOM 664 N N . HIS A 1 87 ? 6.733 -15.948 -7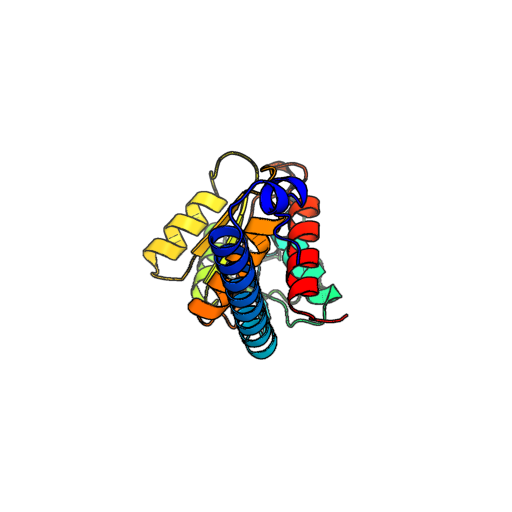.452 1.00 97.44 87 HIS A N 1
ATOM 665 C CA . HIS A 1 87 ? 5.871 -16.077 -6.274 1.00 97.44 87 HIS A CA 1
ATOM 666 C C . HIS A 1 87 ? 4.835 -14.951 -6.162 1.00 97.44 87 HIS A C 1
ATOM 668 O O . HIS A 1 87 ? 3.848 -15.117 -5.453 1.00 97.44 87 HIS A O 1
ATOM 674 N N . TYR A 1 88 ? 5.020 -13.841 -6.884 1.00 98.31 88 TYR A N 1
ATOM 675 C CA . TYR A 1 88 ? 4.006 -12.798 -7.004 1.00 98.31 88 TYR A CA 1
ATOM 676 C C . TYR A 1 88 ? 2.971 -13.153 -8.074 1.00 98.31 88 TYR A C 1
ATOM 678 O O . TYR A 1 88 ? 3.313 -13.243 -9.259 1.00 98.31 88 TYR A O 1
ATOM 686 N N . GLN A 1 89 ? 1.699 -13.249 -7.678 1.00 97.94 89 GLN A N 1
ATOM 687 C CA . GLN A 1 89 ? 0.566 -13.606 -8.548 1.00 97.94 89 GLN A CA 1
ATOM 688 C C . GLN A 1 89 ? 0.129 -12.458 -9.484 1.00 97.94 89 GLN A C 1
ATOM 690 O O . GLN A 1 89 ? -1.010 -11.991 -9.461 1.00 97.94 89 GLN A O 1
ATOM 695 N N . LEU A 1 90 ? 1.069 -11.950 -10.286 1.00 97.94 90 LEU A N 1
ATOM 696 C CA . LEU A 1 90 ? 0.856 -10.856 -11.236 1.00 97.94 90 LEU A CA 1
ATOM 697 C C . LEU A 1 90 ? 0.486 -11.380 -12.619 1.00 97.94 90 LEU A C 1
ATOM 699 O O . LEU A 1 90 ? 1.100 -12.329 -13.108 1.00 97.94 90 LEU A O 1
ATOM 703 N N . ASN A 1 91 ? -0.433 -10.674 -13.270 1.00 97.50 91 ASN A N 1
ATOM 704 C CA . ASN A 1 91 ? -0.777 -10.869 -14.669 1.00 97.50 91 ASN A CA 1
ATOM 705 C C . ASN A 1 91 ? 0.072 -9.943 -15.543 1.00 97.50 91 ASN A C 1
ATOM 707 O O . ASN A 1 91 ? 0.246 -8.758 -15.238 1.00 97.50 91 ASN A O 1
ATOM 711 N N . GLU A 1 92 ? 0.606 -10.477 -16.634 1.00 96.75 92 GLU A N 1
ATOM 712 C CA . GLU A 1 92 ? 1.253 -9.666 -17.658 1.00 96.75 92 GLU A CA 1
ATOM 713 C C . GLU A 1 92 ? 0.190 -8.964 -18.497 1.00 96.75 92 GLU A C 1
ATOM 715 O O . GLU A 1 92 ? -0.807 -9.563 -18.897 1.00 96.75 92 GLU A O 1
ATOM 720 N N . LEU A 1 93 ? 0.400 -7.677 -18.752 1.00 92.88 93 LEU A N 1
ATOM 721 C CA . LEU A 1 93 ? -0.411 -6.925 -19.693 1.00 92.88 93 LEU A CA 1
ATOM 722 C C . LEU A 1 93 ? 0.337 -6.873 -21.033 1.00 92.88 93 LEU A C 1
ATOM 724 O O . LEU A 1 93 ? 1.427 -6.300 -21.116 1.00 92.88 93 LEU A O 1
ATOM 728 N N . GLU A 1 94 ? -0.226 -7.506 -22.064 1.00 85.44 94 GLU A N 1
ATOM 729 C CA . GLU A 1 94 ? 0.362 -7.540 -23.410 1.00 85.44 94 GLU A CA 1
ATOM 730 C C . GLU A 1 94 ? 0.565 -6.117 -23.955 1.00 85.44 94 GLU A C 1
ATOM 732 O O . GLU A 1 94 ? -0.247 -5.219 -23.718 1.00 85.44 94 GLU A O 1
ATOM 737 N N . ASP A 1 95 ? 1.696 -5.890 -24.632 1.00 79.31 95 ASP A N 1
ATOM 738 C CA . ASP A 1 95 ? 2.105 -4.598 -25.209 1.00 79.31 95 ASP A CA 1
ATOM 739 C C . ASP A 1 95 ? 2.105 -3.399 -24.231 1.00 79.31 95 ASP A C 1
ATOM 741 O O . ASP A 1 95 ? 2.103 -2.225 -24.625 1.00 79.31 95 ASP A O 1
ATOM 745 N N . ALA A 1 96 ? 2.140 -3.668 -22.923 1.00 75.06 96 AL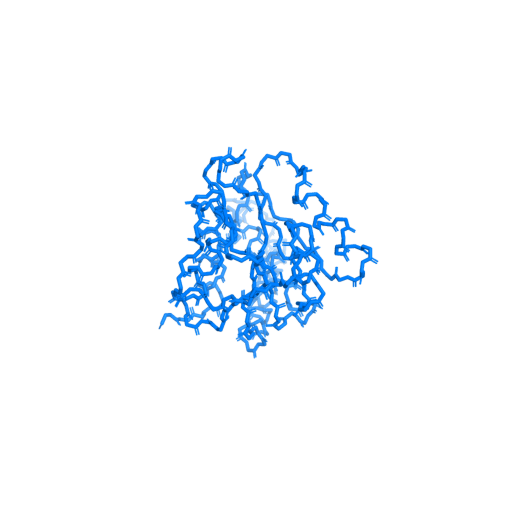A A N 1
ATOM 746 C CA . ALA A 1 96 ? 2.094 -2.648 -21.889 1.00 75.06 96 ALA A CA 1
ATOM 747 C C . ALA A 1 96 ? 3.484 -2.236 -21.398 1.00 75.06 96 ALA A C 1
ATOM 749 O O . ALA A 1 96 ? 4.239 -3.027 -20.836 1.00 75.06 96 ALA A O 1
ATOM 750 N N . GLY A 1 97 ? 3.773 -0.938 -21.490 1.00 78.38 97 GLY A N 1
ATOM 751 C CA . GLY A 1 97 ? 4.818 -0.306 -20.692 1.00 78.38 97 GLY A CA 1
ATOM 752 C C . GLY A 1 97 ? 4.341 0.026 -19.272 1.00 78.38 97 GLY A C 1
ATOM 753 O O . GLY A 1 97 ? 3.202 -0.234 -18.871 1.00 78.38 97 GLY A O 1
ATOM 754 N N . TYR A 1 98 ? 5.202 0.698 -18.502 1.00 79.81 98 TYR A N 1
ATOM 755 C CA . TYR A 1 98 ? 4.896 1.081 -17.118 1.00 79.81 98 TYR A CA 1
ATOM 756 C C . TYR A 1 98 ? 3.620 1.920 -16.961 1.00 79.81 98 TYR A C 1
ATOM 758 O O . TYR A 1 98 ? 2.940 1.806 -15.948 1.00 79.81 98 TYR A O 1
ATOM 766 N N . LYS A 1 99 ? 3.264 2.756 -17.942 1.00 87.06 99 LYS A N 1
ATOM 767 C CA . LYS A 1 99 ? 2.061 3.600 -17.850 1.00 87.06 99 LYS A CA 1
ATOM 768 C C . LYS A 1 99 ? 0.780 2.777 -17.983 1.00 87.06 99 LYS A C 1
ATOM 770 O O . LYS A 1 99 ? -0.179 3.018 -17.254 1.00 87.06 99 LYS A O 1
ATOM 775 N N . GLN A 1 100 ? 0.768 1.813 -18.899 1.00 92.25 100 GLN A N 1
ATOM 776 C CA . GLN A 1 100 ? -0.384 0.965 -19.188 1.00 92.25 100 GLN A CA 1
ATOM 777 C C . GLN A 1 100 ? -0.693 0.048 -18.003 1.00 92.25 100 GLN A C 1
ATOM 779 O O . GLN A 1 100 ? -1.830 0.039 -17.535 1.00 92.25 100 GLN A O 1
ATOM 784 N N . ARG A 1 101 ? 0.323 -0.619 -17.432 1.00 93.25 101 ARG A N 1
ATOM 785 C CA . ARG A 1 101 ? 0.131 -1.454 -16.232 1.00 93.25 101 ARG A CA 1
ATOM 786 C C . ARG A 1 101 ? -0.344 -0.637 -15.030 1.00 93.25 101 ARG A C 1
ATOM 788 O O . ARG A 1 101 ? -1.214 -1.080 -14.289 1.00 93.25 101 ARG A O 1
ATOM 795 N N . THR A 1 102 ? 0.177 0.580 -14.833 1.00 93.81 102 THR A N 1
ATOM 796 C CA . THR A 1 102 ? -0.284 1.469 -13.753 1.00 93.81 102 THR A CA 1
ATOM 797 C C . THR A 1 102 ? -1.746 1.845 -13.955 1.00 93.81 102 THR A C 1
ATOM 799 O O . THR A 1 102 ? -2.527 1.776 -13.011 1.00 93.81 102 THR A O 1
ATOM 802 N N . ARG A 1 103 ? -2.141 2.182 -15.189 1.00 96.12 103 ARG A N 1
ATOM 803 C CA . ARG A 1 103 ? -3.540 2.462 -15.515 1.00 96.12 103 ARG A CA 1
ATOM 804 C C . ARG A 1 103 ? -4.447 1.278 -15.225 1.00 96.12 103 ARG A C 1
ATOM 806 O O . ARG A 1 103 ? -5.498 1.486 -14.632 1.00 96.12 103 ARG A O 1
ATOM 813 N N . GLN A 1 104 ? -4.039 0.073 -15.604 1.00 97.75 104 GLN A N 1
ATOM 814 C CA . GLN A 1 104 ? -4.862 -1.110 -15.393 1.00 97.75 104 GLN A CA 1
ATOM 815 C C . GLN A 1 104 ? -5.037 -1.428 -13.900 1.00 97.75 104 GLN A C 1
ATOM 817 O O . GLN A 1 104 ? -6.158 -1.659 -13.465 1.00 97.75 104 GLN A O 1
ATOM 822 N N . ASN A 1 105 ? -3.975 -1.315 -13.091 1.00 98.19 105 ASN A N 1
ATOM 823 C CA . ASN A 1 105 ? -4.081 -1.478 -11.634 1.00 98.19 105 ASN A CA 1
ATOM 824 C C . ASN A 1 105 ? -5.023 -0.455 -10.974 1.00 98.19 105 ASN A C 1
ATOM 826 O O . ASN A 1 105 ? -5.706 -0.802 -10.022 1.00 98.19 105 ASN A O 1
ATOM 830 N N . VAL A 1 106 ? -5.088 0.787 -11.474 1.00 98.12 106 VAL A N 1
ATOM 831 C CA . VAL A 1 106 ? -6.033 1.807 -10.969 1.00 98.12 106 VAL A CA 1
ATOM 832 C C . VAL A 1 106 ? -7.478 1.511 -11.396 1.00 98.12 106 VAL A C 1
ATOM 834 O O . VAL A 1 106 ? -8.417 1.820 -10.666 1.00 98.12 106 VAL A O 1
ATOM 837 N N . ILE A 1 107 ? -7.682 0.958 -12.595 1.00 98.06 107 ILE A N 1
ATOM 838 C CA . ILE A 1 107 ? -9.021 0.631 -13.112 1.00 98.06 107 ILE A CA 1
ATOM 839 C C . ILE A 1 107 ? -9.616 -0.561 -12.361 1.00 98.06 107 ILE A C 1
ATOM 841 O O . ILE A 1 107 ? -10.770 -0.483 -11.927 1.00 98.06 107 ILE A O 1
ATOM 845 N N . ASP A 1 108 ? -8.816 -1.612 -12.181 1.00 98.12 108 ASP A N 1
ATOM 846 C CA . ASP A 1 108 ? -9.244 -2.901 -11.627 1.00 98.12 108 ASP A CA 1
ATOM 847 C C . ASP A 1 108 ? -9.173 -2.964 -10.093 1.00 98.12 108 ASP A C 1
ATOM 849 O O . ASP A 1 108 ? -9.379 -4.024 -9.505 1.00 98.12 108 ASP A O 1
ATOM 853 N N . SER A 1 109 ? -8.897 -1.838 -9.432 1.00 98.50 109 SER A N 1
ATOM 854 C CA . SER A 1 109 ? -8.997 -1.696 -7.981 1.00 98.50 109 SER A CA 1
ATOM 855 C C . SER A 1 109 ? -10.139 -0.759 -7.587 1.00 98.50 109 SER A C 1
ATOM 857 O O . SER A 1 109 ? -10.597 0.075 -8.376 1.00 98.50 109 SER A O 1
ATOM 859 N N . ASP A 1 110 ? -10.607 -0.864 -6.346 1.00 98.69 110 ASP A N 1
ATOM 860 C CA . ASP A 1 110 ? -11.626 0.044 -5.808 1.00 98.69 110 ASP A CA 1
ATOM 861 C C . ASP A 1 110 ? -11.023 1.393 -5.409 1.00 98.69 110 ASP A C 1
ATOM 863 O O . ASP A 1 110 ? -11.701 2.416 -5.433 1.00 98.69 110 ASP A O 1
ATOM 867 N N . GLY A 1 111 ? -9.732 1.412 -5.075 1.00 98.50 111 GLY A N 1
ATOM 868 C CA . GLY A 1 111 ? -8.999 2.616 -4.712 1.00 98.50 111 GLY A CA 1
ATOM 869 C C . GLY A 1 111 ? -7.495 2.422 -4.824 1.00 98.50 111 GLY A C 1
ATOM 870 O O . GLY A 1 111 ? -7.005 1.303 -4.998 1.00 98.50 111 GLY A O 1
ATOM 871 N N . THR A 1 112 ? -6.758 3.530 -4.767 1.00 98.75 112 THR A N 1
ATOM 872 C CA . THR A 1 112 ? -5.293 3.539 -4.826 1.00 98.75 112 THR A CA 1
ATOM 873 C C . THR A 1 112 ? -4.696 4.258 -3.619 1.00 98.75 112 THR A C 1
ATOM 875 O O . THR A 1 112 ? -4.940 5.447 -3.419 1.00 98.75 112 THR A O 1
ATOM 878 N N . LEU A 1 113 ? -3.879 3.547 -2.847 1.00 98.69 113 LEU A N 1
ATOM 879 C CA . LEU A 1 113 ? -3.010 4.113 -1.822 1.00 98.69 113 LEU A CA 1
ATOM 880 C C . LEU A 1 113 ? -1.627 4.363 -2.428 1.00 98.69 113 LEU A C 1
ATOM 882 O O . LEU A 1 113 ? -0.997 3.451 -2.963 1.00 98.69 113 LEU A O 1
ATOM 886 N N . ILE A 1 114 ? -1.160 5.606 -2.358 1.00 98.44 114 ILE A N 1
ATOM 887 C CA . ILE A 1 114 ? 0.170 6.002 -2.815 1.00 98.44 114 ILE A CA 1
ATOM 888 C C . ILE A 1 114 ? 1.043 6.258 -1.594 1.00 98.44 114 ILE A C 1
ATOM 890 O O . ILE A 1 114 ? 0.802 7.205 -0.849 1.00 98.44 114 ILE A O 1
ATOM 894 N N . LEU A 1 115 ? 2.071 5.434 -1.427 1.00 97.81 115 LEU A N 1
ATOM 895 C CA . LEU A 1 115 ? 3.081 5.570 -0.385 1.00 97.81 115 LEU A CA 1
ATOM 896 C C . LEU A 1 115 ? 4.252 6.385 -0.944 1.00 97.81 115 LEU A C 1
ATOM 898 O O . LEU A 1 115 ? 4.953 5.948 -1.864 1.00 97.81 115 LEU A O 1
ATOM 902 N N . ASN A 1 116 ? 4.408 7.612 -0.452 1.00 96.56 116 ASN A N 1
ATOM 903 C CA . ASN A 1 116 ? 5.282 8.618 -1.042 1.00 96.56 116 ASN A CA 1
ATOM 904 C C . ASN A 1 116 ? 6.437 9.003 -0.109 1.00 96.56 116 ASN A C 1
ATOM 906 O O . ASN A 1 116 ? 6.257 9.118 1.098 1.00 96.56 116 ASN A O 1
ATOM 910 N N . LEU A 1 117 ? 7.617 9.223 -0.694 1.00 93.94 117 LEU A N 1
ATOM 911 C CA . LEU A 1 117 ? 8.810 9.743 -0.023 1.00 93.94 117 LEU A CA 1
ATOM 912 C C . LEU A 1 117 ? 9.296 10.967 -0.806 1.00 93.94 117 LEU A C 1
ATOM 914 O O . LEU A 1 117 ? 9.461 10.897 -2.029 1.00 93.94 117 LEU A O 1
ATOM 918 N N . GLY A 1 118 ? 9.558 12.074 -0.116 1.00 91.81 118 GLY A N 1
ATOM 919 C CA . GLY A 1 118 ? 9.865 13.379 -0.693 1.00 91.81 118 GLY A CA 1
ATOM 920 C C . GLY A 1 118 ? 8.750 13.923 -1.590 1.00 91.81 118 GLY A C 1
ATOM 921 O O . GLY A 1 118 ? 7.579 13.600 -1.425 1.00 91.81 118 GLY A O 1
ATOM 922 N N . GLU A 1 119 ? 9.097 14.773 -2.557 1.00 93.19 119 GLU A N 1
ATOM 923 C CA . GLU A 1 119 ? 8.111 15.372 -3.468 1.00 93.19 119 GLU A CA 1
ATOM 924 C C . GLU A 1 119 ? 7.316 14.324 -4.276 1.00 93.19 119 GLU A C 1
ATOM 926 O O . GLU A 1 119 ? 7.892 13.414 -4.875 1.00 93.19 119 GLU A O 1
ATOM 931 N N . LEU A 1 120 ? 5.991 14.486 -4.349 1.00 94.25 120 LEU A N 1
ATOM 932 C CA . LEU A 1 120 ? 5.133 13.650 -5.188 1.00 94.25 120 LEU A CA 1
ATOM 933 C C . LEU A 1 120 ? 5.361 13.970 -6.675 1.00 94.25 120 LEU A C 1
ATOM 935 O O . LEU A 1 120 ? 4.809 14.933 -7.209 1.00 94.25 120 LEU A O 1
ATOM 939 N N . ASP A 1 121 ? 6.140 13.136 -7.364 1.00 92.88 121 ASP A N 1
ATOM 940 C CA . ASP A 1 121 ? 6.631 13.431 -8.709 1.00 92.88 121 ASP A CA 1
ATOM 941 C C . ASP A 1 121 ? 6.660 12.208 -9.655 1.00 92.88 121 ASP A C 1
ATOM 943 O O . ASP A 1 121 ? 6.536 11.044 -9.272 1.00 92.88 121 ASP A O 1
ATOM 947 N N . GLY A 1 122 ? 6.840 12.456 -10.955 1.00 90.25 122 GLY A N 1
ATOM 948 C CA . GLY A 1 122 ? 6.972 11.401 -11.967 1.00 90.25 122 GLY A CA 1
ATOM 949 C C . GLY A 1 122 ? 5.821 10.382 -11.967 1.00 90.25 122 GLY A C 1
ATOM 950 O O . GLY A 1 122 ? 4.668 10.740 -12.202 1.00 90.25 122 GLY A O 1
ATOM 951 N N . GLY A 1 123 ? 6.150 9.101 -11.756 1.00 89.19 123 GLY A N 1
ATOM 952 C CA . GLY A 1 123 ? 5.195 7.989 -11.802 1.00 89.19 123 GLY A CA 1
ATOM 953 C C . GLY A 1 123 ? 4.097 8.070 -10.739 1.00 89.19 123 GLY A C 1
ATOM 954 O O . GLY A 1 123 ? 2.934 7.882 -11.077 1.00 89.19 123 GLY A O 1
ATOM 955 N N . THR A 1 124 ? 4.426 8.416 -9.492 1.00 90.12 124 THR A N 1
ATOM 956 C CA . THR A 1 124 ? 3.445 8.499 -8.392 1.00 90.12 124 THR A CA 1
ATOM 957 C C . THR A 1 124 ? 2.474 9.662 -8.594 1.00 90.12 124 THR A C 1
ATOM 959 O O . THR A 1 124 ? 1.261 9.490 -8.461 1.00 90.12 124 THR A O 1
ATOM 962 N N . LEU A 1 125 ? 2.972 10.819 -9.043 1.00 94.88 125 LEU A N 1
ATOM 963 C CA . LEU A 1 125 ? 2.124 11.947 -9.440 1.00 94.88 125 LEU A CA 1
ATOM 964 C C . LEU A 1 125 ? 1.208 11.594 -10.620 1.00 94.88 125 LEU A C 1
ATOM 966 O O . LEU A 1 125 ? 0.036 11.976 -10.637 1.00 94.88 125 LEU A O 1
ATOM 970 N N . ALA A 1 126 ? 1.726 10.861 -11.610 1.00 93.62 126 ALA A N 1
ATOM 971 C CA . ALA A 1 126 ? 0.927 10.394 -12.739 1.00 93.62 126 ALA A CA 1
ATOM 972 C C . ALA A 1 126 ? -0.186 9.433 -12.287 1.00 93.62 126 ALA A C 1
ATOM 974 O O . ALA A 1 126 ? -1.320 9.591 -12.737 1.00 93.62 126 ALA A O 1
ATOM 975 N N . THR A 1 127 ? 0.101 8.510 -11.363 1.00 94.94 127 THR A N 1
ATOM 976 C CA . THR A 1 127 ? -0.898 7.613 -10.756 1.00 94.94 127 THR A CA 1
ATOM 977 C C . THR A 1 127 ? -1.994 8.397 -10.037 1.00 94.94 127 THR A C 1
ATOM 979 O O . THR A 1 127 ? -3.172 8.162 -10.291 1.00 94.94 127 THR A O 1
ATOM 982 N N . SER A 1 128 ? -1.629 9.381 -9.207 1.00 97.12 128 SER A N 1
ATOM 983 C CA . SER A 1 128 ? -2.599 10.223 -8.488 1.00 97.12 128 SER A CA 1
ATOM 984 C C . SER A 1 128 ? -3.520 10.986 -9.449 1.00 97.12 128 SER A C 1
ATOM 986 O O . SER A 1 128 ? -4.747 10.957 -9.324 1.00 97.12 128 SER A O 1
ATOM 988 N N . ARG A 1 129 ? -2.939 11.621 -10.479 1.00 97.56 129 ARG A N 1
ATOM 989 C CA . ARG A 1 129 ? -3.701 12.331 -11.521 1.00 97.56 129 ARG A CA 1
ATOM 990 C C . ARG A 1 129 ? -4.625 11.394 -12.290 1.00 97.56 129 ARG A C 1
ATOM 992 O O . ARG A 1 129 ? -5.746 11.780 -12.612 1.00 97.56 129 ARG A O 1
ATOM 999 N N . LEU A 1 130 ? -4.163 10.180 -12.574 1.00 96.56 130 LEU A N 1
ATOM 1000 C CA . LEU A 1 130 ? -4.935 9.168 -13.279 1.00 96.56 130 LEU A CA 1
ATOM 1001 C C . LEU A 1 130 ? -6.125 8.679 -12.454 1.00 96.56 130 LEU A C 1
ATOM 1003 O O . LEU A 1 130 ? -7.234 8.653 -12.977 1.00 96.56 130 LEU A O 1
ATOM 1007 N N . ALA A 1 131 ? -5.9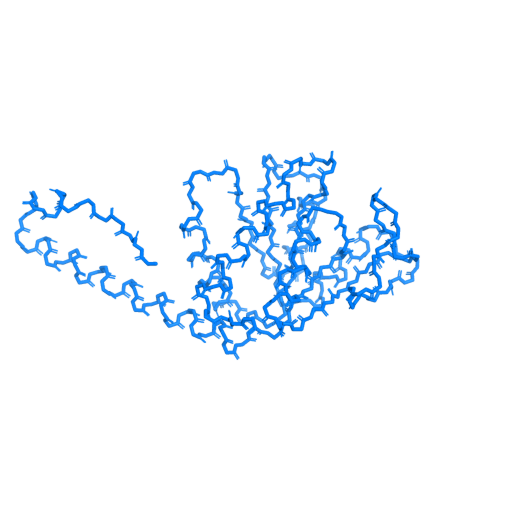23 8.357 -11.175 1.00 97.44 131 ALA A N 1
ATOM 1008 C CA . ALA A 1 131 ? -7.008 7.959 -10.281 1.00 97.44 131 ALA A CA 1
ATOM 1009 C C . ALA A 1 131 ? -8.068 9.064 -10.174 1.00 97.44 131 ALA A C 1
ATOM 1011 O O . ALA A 1 131 ? -9.256 8.800 -10.356 1.00 97.44 131 ALA A O 1
ATOM 1012 N N . LYS A 1 132 ? -7.636 10.326 -10.027 1.00 97.00 132 LYS A N 1
ATOM 1013 C CA . LYS A 1 132 ? -8.537 11.488 -10.045 1.00 97.00 132 LYS A CA 1
ATOM 1014 C C . LYS A 1 132 ? -9.313 11.605 -11.359 1.00 97.00 132 LYS A C 1
ATOM 1016 O O . LYS A 1 132 ? -10.514 11.854 -11.336 1.00 97.00 132 LYS A O 1
ATOM 1021 N N . HIS A 1 133 ? -8.643 11.434 -12.498 1.00 97.62 133 HIS A N 1
ATOM 1022 C CA . HIS A 1 133 ? -9.282 11.499 -13.813 1.00 97.62 133 HIS A CA 1
ATOM 1023 C C . HIS A 1 133 ? -10.315 10.382 -14.018 1.00 97.62 133 HIS A C 1
ATOM 1025 O O . HIS A 1 133 ? -11.373 10.627 -14.586 1.00 97.62 133 HIS A O 1
ATOM 1031 N N . LEU A 1 134 ? -10.031 9.180 -13.514 1.00 97.25 134 LEU A N 1
ATOM 1032 C CA . LEU A 1 134 ? -10.928 8.023 -13.553 1.00 97.25 134 LEU A CA 1
ATOM 1033 C C . LEU A 1 134 ? -11.984 8.030 -12.436 1.00 97.25 134 LEU A C 1
ATOM 1035 O O . LEU A 1 134 ? -12.738 7.069 -12.320 1.00 97.25 134 LEU A O 1
ATOM 1039 N N . GLN A 1 135 ? -12.031 9.084 -11.612 1.00 97.69 135 GLN A N 1
ATOM 1040 C CA . GLN A 1 135 ? -12.934 9.207 -10.462 1.00 97.69 135 GLN A CA 1
ATOM 1041 C C . GLN A 1 135 ? -12.824 8.033 -9.471 1.00 97.69 135 GLN A C 1
ATOM 1043 O O . GLN A 1 135 ? -13.799 7.655 -8.824 1.00 97.69 135 GLN A O 1
ATOM 1048 N N . LYS A 1 136 ? -11.621 7.467 -9.334 1.00 98.12 136 LYS A N 1
ATOM 1049 C CA . LYS A 1 136 ? -11.305 6.421 -8.359 1.00 98.12 136 LYS A CA 1
ATOM 1050 C C . LYS A 1 136 ? -10.782 7.052 -7.060 1.00 98.12 136 LYS A C 1
ATOM 1052 O O . LYS A 1 136 ? -9.949 7.963 -7.137 1.00 98.12 136 LYS A O 1
ATOM 1057 N N . PRO A 1 137 ? -11.216 6.576 -5.876 1.00 98.38 137 PRO A N 1
ATOM 1058 C CA . PRO A 1 137 ? -10.626 6.950 -4.596 1.00 98.38 137 PRO A CA 1
ATOM 1059 C C . PRO A 1 137 ? -9.099 6.831 -4.620 1.00 98.38 137 PRO A C 1
ATOM 1061 O O . PRO A 1 137 ? -8.545 5.800 -5.006 1.00 98.38 137 PRO A O 1
ATOM 1064 N N . CYS A 1 138 ? -8.410 7.887 -4.196 1.00 98.44 138 CYS A N 1
ATOM 1065 C CA . CYS A 1 138 ? -6.956 7.918 -4.130 1.00 98.44 138 CYS A CA 1
ATOM 1066 C C . CYS A 1 138 ? -6.518 8.650 -2.868 1.00 98.44 138 CYS A C 1
ATOM 1068 O O . CYS A 1 138 ? -6.938 9.788 -2.652 1.00 98.44 138 CYS A O 1
ATOM 1070 N N . LEU A 1 139 ? -5.648 8.021 -2.084 1.00 98.12 139 LEU A N 1
ATOM 1071 C CA . LEU A 1 139 ? -5.030 8.623 -0.908 1.00 98.12 139 LEU A CA 1
ATOM 1072 C C . LEU A 1 139 ? -3.510 8.595 -1.068 1.00 98.12 139 LEU A C 1
ATOM 1074 O O . LEU A 1 139 ? -2.955 7.598 -1.524 1.00 98.12 139 LEU A O 1
ATOM 1078 N N . VAL A 1 140 ? -2.849 9.698 -0.729 1.00 97.06 140 VAL A N 1
ATOM 1079 C CA . VAL A 1 140 ? -1.385 9.807 -0.715 1.00 97.06 140 VAL A CA 1
ATOM 1080 C C . VAL A 1 140 ? -0.947 9.928 0.738 1.00 97.06 140 VAL A C 1
ATOM 1082 O O . VAL A 1 140 ? -1.462 10.792 1.442 1.00 97.06 140 VAL A O 1
ATOM 1085 N N . VAL A 1 141 ? -0.009 9.084 1.157 1.00 96.12 141 VAL A N 1
ATOM 1086 C CA . VAL A 1 141 ? 0.607 9.101 2.490 1.00 96.12 141 VAL A CA 1
ATOM 1087 C C . VAL A 1 141 ? 2.075 9.480 2.351 1.00 96.12 141 VAL A C 1
ATOM 1089 O O . VAL A 1 141 ? 2.765 8.970 1.464 1.00 96.12 141 VAL A O 1
ATOM 1092 N N . GLN A 1 142 ? 2.541 10.381 3.215 1.00 94.56 142 GLN A N 1
ATOM 1093 C CA . GLN A 1 142 ? 3.904 10.900 3.201 1.00 94.56 142 GLN A CA 1
ATOM 1094 C C . GLN A 1 142 ? 4.751 10.196 4.272 1.00 94.56 142 GLN A C 1
ATOM 1096 O O . GLN A 1 142 ? 4.691 10.537 5.450 1.00 94.56 142 GLN A O 1
ATOM 1101 N N . LEU A 1 143 ? 5.557 9.220 3.850 1.00 92.62 143 LEU A N 1
ATOM 1102 C CA . LEU A 1 143 ? 6.272 8.299 4.744 1.00 92.62 143 LEU A CA 1
ATOM 1103 C C . LEU A 1 143 ? 7.521 8.883 5.416 1.00 92.62 143 LEU A C 1
ATOM 1105 O O . LEU A 1 143 ? 8.041 8.289 6.351 1.00 92.62 143 LEU A O 1
ATOM 1109 N N . ASP A 1 144 ? 8.030 10.014 4.938 1.00 88.19 144 ASP A N 1
ATOM 1110 C CA . ASP A 1 144 ? 9.179 10.725 5.515 1.00 88.19 144 ASP A CA 1
ATOM 1111 C C . ASP A 1 144 ? 8.754 11.896 6.419 1.00 88.19 144 ASP A C 1
ATOM 1113 O O . ASP A 1 144 ? 9.532 12.822 6.651 1.00 88.19 144 ASP A O 1
ATOM 1117 N N . SER A 1 145 ? 7.518 11.859 6.929 1.00 80.88 145 SER A N 1
ATOM 1118 C CA . SER A 1 145 ? 7.010 12.789 7.938 1.00 80.88 145 SER A CA 1
ATOM 1119 C C . SER A 1 145 ? 6.965 12.142 9.330 1.00 80.88 145 SER A C 1
ATOM 1121 O O . SER A 1 145 ? 6.798 10.932 9.457 1.00 80.88 145 SER A O 1
ATOM 1123 N N . ASP A 1 146 ? 7.073 12.947 10.391 1.00 73.19 146 ASP A N 1
ATOM 1124 C CA . ASP A 1 146 ? 7.093 12.462 11.785 1.00 73.19 146 ASP A CA 1
ATOM 1125 C C . ASP A 1 146 ? 5.721 11.933 12.293 1.00 73.19 146 ASP A C 1
ATOM 1127 O O . ASP A 1 146 ? 5.586 11.606 13.472 1.00 73.19 146 ASP A O 1
ATOM 1131 N N . ALA A 1 147 ? 4.687 11.858 11.441 1.00 70.88 147 ALA A N 1
ATOM 1132 C CA . ALA A 1 147 ? 3.278 11.649 11.818 1.00 70.88 147 ALA A CA 1
ATOM 1133 C C . ALA A 1 147 ? 2.693 10.274 11.411 1.00 70.88 147 ALA A C 1
ATOM 1135 O O . ALA A 1 147 ? 1.509 10.155 11.101 1.00 70.88 147 ALA A O 1
ATOM 1136 N N . VAL A 1 148 ? 3.505 9.214 11.445 1.00 65.62 148 VAL A N 1
ATOM 1137 C CA . VAL A 1 148 ? 3.143 7.876 10.926 1.00 65.62 148 VAL A CA 1
ATOM 1138 C C . VAL A 1 148 ? 1.881 7.270 11.570 1.00 65.62 148 VAL A C 1
ATOM 1140 O O . VAL A 1 148 ? 1.065 6.665 10.875 1.00 65.62 148 VAL A O 1
ATOM 1143 N N . GLU A 1 149 ? 1.682 7.422 12.885 1.00 63.12 149 GLU A N 1
ATOM 1144 C CA . GLU A 1 149 ? 0.503 6.857 13.571 1.00 63.12 149 GLU A CA 1
ATOM 1145 C C . GLU A 1 149 ? -0.815 7.514 13.120 1.00 63.12 149 GLU A C 1
ATOM 1147 O O . GLU A 1 149 ? -1.813 6.818 12.907 1.00 63.12 149 GLU A O 1
ATOM 1152 N N . ASP A 1 150 ? -0.810 8.836 12.926 1.00 71.56 150 ASP A N 1
ATOM 1153 C CA . ASP A 1 150 ? -1.978 9.589 12.453 1.00 71.56 150 ASP A CA 1
ATOM 1154 C C . ASP A 1 150 ? -2.326 9.211 11.001 1.00 71.56 150 ASP A C 1
ATOM 1156 O O . ASP A 1 150 ? -3.504 9.167 10.614 1.00 71.56 150 ASP A O 1
ATOM 1160 N N . ASP A 1 151 ? -1.313 8.860 10.206 1.00 85.62 151 ASP A N 1
ATOM 1161 C CA . ASP A 1 151 ? -1.486 8.406 8.830 1.00 85.62 151 ASP A CA 1
ATOM 1162 C C . ASP A 1 151 ? -2.167 7.029 8.753 1.00 85.62 151 ASP A C 1
ATOM 1164 O O . ASP A 1 151 ? -3.059 6.836 7.923 1.00 85.62 151 ASP A O 1
ATOM 1168 N N . VAL A 1 152 ? -1.838 6.080 9.639 1.00 92.12 152 VAL A N 1
ATOM 1169 C CA . VAL A 1 152 ? -2.485 4.750 9.654 1.00 92.12 152 VAL A CA 1
ATOM 1170 C C . VAL A 1 152 ? -3.978 4.861 9.965 1.00 92.12 152 VAL A C 1
ATOM 1172 O O . VAL A 1 152 ? -4.806 4.310 9.232 1.00 92.12 152 VAL A O 1
ATOM 1175 N N . ALA A 1 153 ? -4.355 5.612 11.004 1.00 90.31 153 ALA A N 1
ATOM 1176 C CA . ALA A 1 153 ? -5.764 5.795 11.366 1.00 90.31 153 ALA A CA 1
ATOM 1177 C C . ALA A 1 153 ? -6.561 6.489 10.245 1.00 90.31 153 ALA A C 1
ATOM 1179 O O . ALA A 1 153 ? -7.717 6.139 9.959 1.00 90.31 153 ALA A O 1
ATOM 1180 N N . SER A 1 154 ? -5.914 7.435 9.558 1.00 92.62 154 SER A N 1
ATOM 1181 C CA . SER A 1 154 ? -6.465 8.123 8.390 1.00 92.62 154 SER A CA 1
ATOM 1182 C C . SER A 1 154 ? -6.673 7.176 7.206 1.00 92.62 154 SER A C 1
ATOM 1184 O O . SER A 1 154 ? -7.733 7.218 6.573 1.00 92.62 154 SER A O 1
ATOM 1186 N N . VAL A 1 155 ? -5.723 6.272 6.935 1.00 97.06 155 VAL A N 1
ATOM 1187 C CA . VAL A 1 155 ? -5.862 5.239 5.894 1.00 97.06 155 VAL A CA 1
ATOM 1188 C C . VAL A 1 155 ? -7.009 4.285 6.217 1.00 97.06 155 VAL A C 1
ATOM 1190 O O . VAL A 1 155 ? -7.839 4.039 5.344 1.00 97.06 155 VAL A O 1
ATOM 1193 N N . ILE A 1 156 ? -7.120 3.794 7.455 1.00 96.25 156 ILE A N 1
ATOM 1194 C CA . ILE A 1 156 ? -8.224 2.906 7.868 1.00 96.25 156 ILE A CA 1
ATOM 1195 C C . ILE A 1 156 ? -9.577 3.595 7.655 1.00 96.25 156 ILE A C 1
ATOM 1197 O O . ILE A 1 156 ? -10.490 3.022 7.055 1.00 96.25 156 ILE A O 1
ATOM 1201 N N . SER A 1 157 ? -9.697 4.851 8.088 1.00 95.50 157 SER A N 1
ATOM 1202 C CA . SER A 1 157 ? -10.915 5.639 7.885 1.00 95.50 157 SER A CA 1
ATOM 1203 C C . SER A 1 157 ? -11.248 5.809 6.403 1.00 95.50 157 SER A C 1
ATOM 1205 O O . SER A 1 157 ? -12.403 5.642 6.008 1.00 95.50 157 SER A O 1
ATOM 1207 N N . TRP A 1 158 ? -10.249 6.103 5.568 1.00 98.00 158 TRP A N 1
ATOM 1208 C CA . TRP A 1 158 ? -10.425 6.248 4.124 1.00 98.00 158 TRP A CA 1
ATOM 1209 C C . TRP A 1 158 ? -10.856 4.939 3.448 1.00 98.00 158 TRP A C 1
ATOM 1211 O O . TRP A 1 158 ? -11.779 4.961 2.626 1.00 98.00 158 TRP A O 1
ATOM 1221 N N . LEU A 1 159 ? -10.247 3.807 3.817 1.00 98.06 159 LEU A N 1
ATOM 1222 C CA . LEU A 1 159 ? -10.603 2.476 3.314 1.00 98.06 159 LEU A CA 1
ATOM 1223 C C . LEU A 1 159 ? -12.060 2.126 3.650 1.00 98.06 159 LEU A C 1
ATOM 1225 O O . LEU A 1 159 ? -12.800 1.666 2.776 1.00 98.06 159 LEU A O 1
ATOM 1229 N N . ALA A 1 160 ? -12.487 2.389 4.891 1.00 96.75 160 ALA A N 1
ATOM 1230 C CA . ALA A 1 160 ? -13.857 2.149 5.341 1.00 96.75 160 ALA A CA 1
ATOM 1231 C C . ALA A 1 160 ? -14.863 3.032 4.585 1.00 96.75 160 ALA A C 1
ATOM 1233 O O . ALA A 1 160 ? -15.829 2.533 4.013 1.00 96.75 160 ALA A O 1
ATOM 1234 N N . GLN A 1 161 ? -14.619 4.346 4.538 1.00 97.00 161 GLN A N 1
ATOM 1235 C CA . GLN A 1 161 ? -15.525 5.316 3.909 1.00 97.00 161 GLN A CA 1
ATOM 1236 C C . GLN A 1 161 ? -15.649 5.120 2.396 1.00 97.00 161 GLN A C 1
ATOM 1238 O O . GLN A 1 161 ? -16.709 5.377 1.828 1.00 97.00 161 GLN A O 1
ATOM 1243 N N . SER A 1 162 ? -14.576 4.658 1.751 1.00 97.56 162 SER A N 1
ATOM 1244 C CA . SER A 1 162 ? -14.543 4.433 0.305 1.00 97.56 162 SER A CA 1
ATOM 1245 C C . SER A 1 162 ? -14.963 3.013 -0.094 1.00 97.56 162 SER A C 1
ATOM 1247 O O . SER A 1 162 ? -14.984 2.723 -1.287 1.00 97.56 162 SER A O 1
ATOM 1249 N N . ASN A 1 163 ? -15.315 2.141 0.867 1.00 96.81 163 ASN A N 1
ATOM 1250 C CA . ASN A 1 163 ? -15.716 0.744 0.633 1.00 96.81 163 ASN A CA 1
ATOM 1251 C C . ASN A 1 163 ? -14.700 -0.027 -0.237 1.00 96.81 163 ASN A C 1
ATOM 1253 O O . ASN A 1 163 ? -15.062 -0.693 -1.208 1.00 96.81 163 ASN A O 1
ATOM 1257 N N . ILE A 1 164 ? -13.410 0.117 0.085 1.00 98.00 164 ILE A N 1
ATOM 1258 C CA . ILE A 1 164 ? -12.316 -0.493 -0.680 1.00 98.00 164 ILE A CA 1
ATOM 1259 C C . ILE A 1 164 ? -12.221 -1.983 -0.356 1.00 98.00 164 ILE A C 1
ATOM 1261 O O . ILE A 1 164 ? -11.897 -2.338 0.779 1.00 98.00 164 ILE A O 1
ATOM 1265 N N . LYS A 1 165 ? -12.451 -2.845 -1.354 1.00 98.19 165 LYS A N 1
ATOM 1266 C CA . LYS A 1 165 ? -12.275 -4.304 -1.253 1.00 98.19 165 LYS A CA 1
ATOM 1267 C C . LYS A 1 165 ? -11.008 -4.769 -1.960 1.00 98.19 165 LYS A C 1
ATOM 1269 O O . LYS A 1 165 ? -10.321 -5.660 -1.468 1.00 98.19 165 LYS A O 1
ATOM 1274 N N . VAL A 1 166 ? -10.677 -4.149 -3.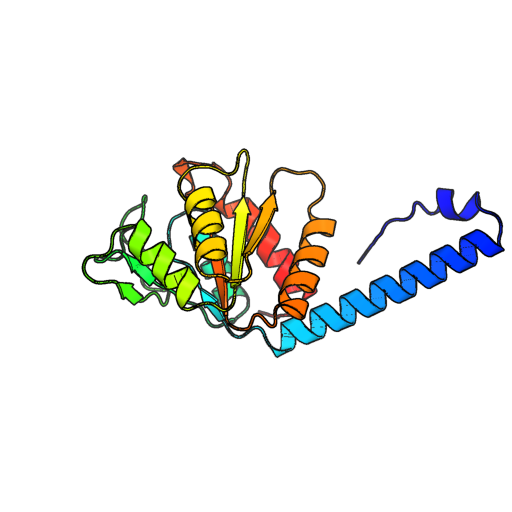089 1.00 98.69 166 VAL A N 1
ATOM 1275 C CA . VAL A 1 166 ? -9.416 -4.335 -3.812 1.00 98.69 166 VAL A CA 1
ATOM 1276 C C . VAL A 1 166 ? -8.606 -3.049 -3.714 1.00 98.69 166 VAL A C 1
ATOM 1278 O O . VAL A 1 166 ? -8.965 -2.030 -4.310 1.00 98.69 166 VAL A O 1
ATOM 1281 N N . LEU A 1 167 ? -7.507 -3.084 -2.963 1.00 98.75 167 LEU A N 1
ATOM 1282 C CA . LEU A 1 167 ? -6.629 -1.935 -2.767 1.00 98.75 167 LEU A CA 1
ATOM 1283 C C . LEU A 1 167 ? -5.419 -2.024 -3.696 1.00 98.75 167 LEU A C 1
ATOM 1285 O O . LEU A 1 167 ? -4.594 -2.924 -3.561 1.00 98.75 167 LEU A O 1
ATOM 1289 N N . ASN A 1 168 ? -5.275 -1.053 -4.597 1.00 98.88 168 ASN A N 1
ATOM 1290 C CA . ASN A 1 168 ? -4.024 -0.852 -5.318 1.00 98.88 168 ASN A CA 1
ATOM 1291 C C . ASN A 1 168 ? -3.041 -0.081 -4.434 1.00 98.88 168 ASN A C 1
ATOM 1293 O O . ASN A 1 168 ? -3.380 0.994 -3.941 1.00 98.88 168 ASN A O 1
ATOM 1297 N N . VAL A 1 169 ? -1.825 -0.594 -4.273 1.00 98.62 169 VAL A N 1
ATOM 1298 C CA . VAL A 1 169 ? -0.736 0.110 -3.592 1.00 98.62 169 VAL A CA 1
ATOM 1299 C C . VAL A 1 169 ? 0.346 0.455 -4.607 1.00 98.62 169 VAL A C 1
ATOM 1301 O O . VAL A 1 169 ? 0.829 -0.405 -5.349 1.00 98.62 169 VAL A O 1
ATOM 1304 N N . ALA A 1 170 ? 0.721 1.732 -4.628 1.00 98.00 170 ALA A N 1
ATOM 1305 C CA . ALA A 1 170 ? 1.726 2.272 -5.529 1.00 98.00 170 ALA A CA 1
ATOM 1306 C C . ALA A 1 170 ? 2.726 3.161 -4.784 1.00 98.00 170 ALA A C 1
ATOM 1308 O O . ALA A 1 170 ? 2.411 3.773 -3.766 1.00 98.00 170 ALA A O 1
ATOM 1309 N N . GLY A 1 171 ? 3.920 3.308 -5.347 1.00 96.69 171 GLY A N 1
ATOM 1310 C CA . GLY A 1 171 ? 4.917 4.255 -4.858 1.00 96.69 171 GLY A CA 1
ATOM 1311 C C . GLY A 1 171 ? 6.098 4.377 -5.809 1.00 96.69 171 GLY A C 1
ATOM 1312 O O . GLY A 1 171 ? 6.042 3.955 -6.968 1.00 96.69 171 GLY A O 1
ATOM 1313 N N . ALA A 1 172 ? 7.160 5.025 -5.346 1.00 94.62 172 ALA A N 1
ATOM 1314 C CA . ALA A 1 172 ? 8.376 5.139 -6.132 1.00 94.62 172 ALA A CA 1
ATOM 1315 C C . ALA A 1 172 ? 9.118 3.795 -6.194 1.00 94.62 172 ALA A C 1
ATOM 1317 O O . ALA A 1 172 ? 9.071 2.988 -5.271 1.00 94.62 172 ALA A O 1
ATOM 1318 N N . ARG A 1 173 ? 9.837 3.589 -7.300 1.00 95.06 173 ARG A N 1
ATOM 1319 C CA . ARG A 1 173 ? 10.839 2.525 -7.408 1.00 95.06 173 ARG A CA 1
ATOM 1320 C C . ARG A 1 173 ? 12.027 2.818 -6.496 1.00 95.06 173 ARG A C 1
ATOM 1322 O O . ARG A 1 173 ? 12.349 3.993 -6.284 1.00 95.06 173 ARG A O 1
ATOM 1329 N N . GLU A 1 174 ? 12.689 1.769 -6.026 1.00 96.19 174 GLU A N 1
ATOM 1330 C CA . GLU A 1 174 ? 13.736 1.861 -5.003 1.00 96.19 174 GLU A CA 1
ATOM 1331 C C . GLU A 1 174 ? 14.864 2.803 -5.432 1.00 96.19 174 GLU A C 1
ATOM 1333 O O . GLU A 1 174 ? 15.181 3.751 -4.720 1.00 96.19 174 GLU A O 1
ATOM 1338 N N . SER A 1 175 ? 15.380 2.656 -6.655 1.00 95.56 175 SER A N 1
ATOM 1339 C CA . SER A 1 175 ? 16.472 3.517 -7.135 1.00 95.56 175 SER A CA 1
ATOM 1340 C C . SER A 1 175 ? 16.090 4.990 -7.352 1.00 95.56 175 SER A C 1
ATOM 1342 O O . SER A 1 175 ? 16.966 5.830 -7.565 1.00 95.56 175 SER A O 1
ATOM 1344 N N . LYS A 1 176 ? 14.793 5.337 -7.327 1.00 94.12 176 LYS A N 1
ATOM 1345 C CA . LYS A 1 176 ? 14.336 6.737 -7.363 1.00 94.12 176 LYS A CA 1
ATOM 1346 C C . LYS A 1 176 ? 14.226 7.333 -5.959 1.00 94.12 176 LYS A C 1
ATOM 1348 O O . LYS A 1 176 ? 14.494 8.520 -5.783 1.00 94.12 176 LYS A O 1
ATOM 1353 N N . ARG A 1 177 ? 13.778 6.539 -4.986 1.00 94.62 177 ARG A N 1
ATOM 1354 C CA . ARG A 1 177 ? 13.591 6.944 -3.589 1.00 94.62 177 ARG A CA 1
ATOM 1355 C C . ARG A 1 177 ? 14.124 5.826 -2.696 1.00 94.62 177 ARG A C 1
ATOM 1357 O O . ARG A 1 177 ? 13.384 4.909 -2.351 1.00 94.62 177 ARG A O 1
ATOM 1364 N N . ASN A 1 178 ? 15.404 5.916 -2.343 1.00 94.38 178 ASN A N 1
ATOM 1365 C CA . ASN A 1 178 ? 16.047 4.939 -1.466 1.00 94.38 178 ASN A CA 1
ATOM 1366 C C . ASN A 1 178 ? 15.272 4.818 -0.146 1.00 94.38 178 ASN A C 1
ATOM 1368 O O . ASN A 1 178 ? 14.921 5.832 0.459 1.00 94.38 178 ASN A O 1
ATOM 1372 N N . GLY A 1 179 ? 15.019 3.588 0.294 1.00 95.38 179 GLY A N 1
ATOM 1373 C CA . GLY A 1 179 ? 14.211 3.281 1.471 1.00 95.38 179 GLY A CA 1
ATOM 1374 C C . GLY A 1 179 ? 12.711 3.160 1.190 1.00 95.38 179 GLY A C 1
ATOM 1375 O O . GLY A 1 179 ? 11.958 2.870 2.119 1.00 95.38 179 GLY A O 1
ATOM 1376 N N . SER A 1 180 ? 12.256 3.340 -0.060 1.00 95.81 180 SER A N 1
ATOM 1377 C CA . SER A 1 180 ? 10.830 3.248 -0.400 1.00 95.81 180 SER A CA 1
ATOM 1378 C C . SER A 1 180 ? 10.250 1.879 -0.064 1.00 95.81 180 SER A C 1
ATOM 1380 O O . SER A 1 180 ? 9.142 1.832 0.469 1.00 95.81 180 SER A O 1
ATOM 1382 N N . TYR A 1 181 ? 10.975 0.787 -0.322 1.00 98.12 181 TYR A N 1
ATOM 1383 C CA . TYR A 1 181 ? 10.542 -0.553 0.067 1.00 98.12 181 TYR A CA 1
ATOM 1384 C C . TYR A 1 181 ? 10.358 -0.665 1.582 1.00 98.12 181 TYR A C 1
ATOM 1386 O O . TYR A 1 181 ? 9.275 -1.014 2.046 1.00 98.12 181 TYR A O 1
ATOM 1394 N N . GLN A 1 182 ? 11.401 -0.337 2.349 1.00 97.44 182 GLN A N 1
ATOM 1395 C CA . GLN A 1 182 ? 11.416 -0.566 3.793 1.00 97.44 182 GLN A CA 1
ATOM 1396 C C . GLN A 1 182 ? 10.335 0.251 4.505 1.00 97.44 182 GLN A C 1
ATOM 1398 O O . GLN A 1 182 ? 9.545 -0.316 5.253 1.00 97.44 182 GLN A O 1
ATOM 1403 N N . LEU A 1 183 ? 10.238 1.550 4.210 1.00 96.19 183 LEU A N 1
ATOM 1404 C CA . LEU A 1 183 ? 9.239 2.422 4.832 1.00 96.19 183 LEU A CA 1
ATOM 1405 C C . LEU A 1 183 ? 7.810 2.048 4.415 1.00 96.19 183 LEU A C 1
ATOM 1407 O O . LEU A 1 183 ? 6.898 2.075 5.238 1.00 96.19 183 LEU A O 1
ATOM 1411 N N . SER A 1 184 ? 7.604 1.634 3.158 1.00 97.81 184 SER A N 1
ATOM 1412 C CA . SER A 1 184 ? 6.290 1.140 2.721 1.00 97.81 184 SER A CA 1
ATOM 1413 C C . SER A 1 184 ? 5.908 -0.147 3.441 1.00 97.81 184 SER A C 1
ATOM 1415 O O . SER A 1 184 ? 4.756 -0.320 3.832 1.00 97.81 184 SER A O 1
ATOM 1417 N N . ARG A 1 185 ? 6.873 -1.051 3.626 1.00 97.88 185 ARG A N 1
ATOM 1418 C CA . ARG A 1 185 ? 6.665 -2.319 4.320 1.00 97.88 185 ARG A CA 1
ATOM 1419 C C . ARG A 1 185 ? 6.298 -2.084 5.780 1.00 97.88 185 ARG A C 1
ATOM 1421 O O . ARG A 1 185 ? 5.298 -2.629 6.226 1.00 97.88 185 ARG A O 1
ATOM 1428 N N . GLU A 1 186 ? 7.056 -1.251 6.490 1.00 95.88 186 GLU A N 1
ATOM 1429 C CA . GLU A 1 186 ? 6.791 -0.894 7.891 1.00 95.88 186 GLU A CA 1
ATOM 1430 C C . GLU A 1 186 ? 5.399 -0.276 8.062 1.00 95.88 186 GLU A C 1
ATOM 1432 O O . GLU A 1 186 ? 4.620 -0.727 8.903 1.00 95.88 186 GLU A O 1
ATOM 1437 N N . PHE A 1 187 ? 5.043 0.682 7.199 1.00 96.75 187 PHE A N 1
ATOM 1438 C CA . PHE A 1 187 ? 3.720 1.303 7.212 1.00 96.75 187 PHE A CA 1
ATOM 1439 C C . PHE A 1 187 ? 2.594 0.280 7.002 1.00 96.75 187 PHE A C 1
ATOM 1441 O O . PHE A 1 187 ? 1.613 0.257 7.744 1.00 96.75 187 PHE A O 1
ATOM 1448 N N . LEU A 1 188 ? 2.731 -0.596 6.000 1.00 97.38 188 LEU A N 1
ATOM 1449 C CA . LEU A 1 188 ? 1.719 -1.609 5.691 1.00 97.38 188 LEU A CA 1
ATOM 1450 C C . LEU A 1 188 ? 1.621 -2.691 6.773 1.00 97.38 188 LEU A C 1
ATOM 1452 O O . LEU A 1 188 ? 0.520 -3.144 7.069 1.00 97.38 188 LEU A O 1
ATOM 1456 N N . GLN A 1 189 ? 2.737 -3.081 7.391 1.00 95.69 189 GLN A N 1
ATOM 1457 C CA . GLN A 1 189 ? 2.735 -4.001 8.531 1.00 95.69 189 GLN A CA 1
ATOM 1458 C C . GLN A 1 189 ? 1.977 -3.407 9.715 1.00 95.69 189 GLN A C 1
ATOM 1460 O O . GLN A 1 189 ? 1.150 -4.095 10.316 1.00 95.69 189 GLN A O 1
ATOM 1465 N N . GLN A 1 190 ? 2.210 -2.129 10.026 1.00 94.12 190 GLN A N 1
ATOM 1466 C CA . GLN A 1 190 ? 1.462 -1.436 11.069 1.00 94.12 190 GLN A CA 1
ATOM 1467 C C . GLN A 1 190 ? -0.029 -1.354 10.719 1.00 94.12 190 GLN A C 1
ATOM 1469 O O . GLN A 1 190 ? -0.866 -1.694 11.554 1.00 94.12 190 GLN A O 1
ATOM 1474 N N . LEU A 1 191 ? -0.364 -0.986 9.477 1.00 95.00 191 LEU A N 1
ATOM 1475 C CA . LEU A 1 191 ? -1.743 -0.944 8.990 1.00 95.00 191 LEU A CA 1
ATOM 1476 C C . LEU A 1 191 ? -2.451 -2.296 9.154 1.00 95.00 191 LEU A C 1
ATOM 1478 O O . LEU A 1 191 ? -3.543 -2.347 9.711 1.00 95.00 191 LEU A O 1
ATOM 1482 N N . PHE A 1 192 ? -1.850 -3.391 8.689 1.00 94.25 192 PHE A N 1
ATOM 1483 C CA . PHE A 1 192 ? -2.476 -4.716 8.743 1.00 94.25 192 PHE A CA 1
ATOM 1484 C C . PHE A 1 192 ? -2.548 -5.278 10.167 1.00 94.25 192 PHE A C 1
ATOM 1486 O O . PHE A 1 192 ? -3.538 -5.924 10.511 1.00 94.25 192 PHE A O 1
ATOM 1493 N N . THR A 1 193 ? -1.575 -4.945 11.021 1.00 91.50 193 THR A N 1
ATOM 1494 C CA . THR A 1 193 ? -1.618 -5.271 12.455 1.00 91.50 193 THR A CA 1
ATOM 1495 C C . THR A 1 193 ? -2.776 -4.559 13.160 1.00 91.50 193 THR A C 1
ATOM 1497 O O . THR A 1 193 ? -3.515 -5.194 13.907 1.00 91.50 193 THR A O 1
ATOM 1500 N N . GLU A 1 194 ? -2.984 -3.262 12.903 1.00 89.44 194 GLU A N 1
ATOM 1501 C CA . GLU A 1 194 ? -4.105 -2.488 13.476 1.00 89.44 194 GLU A CA 1
ATOM 1502 C C . GLU A 1 194 ? -5.472 -2.942 12.932 1.00 89.44 194 GLU A C 1
ATOM 1504 O O . GLU A 1 194 ? -6.496 -2.798 13.599 1.00 89.44 194 GLU A O 1
ATOM 1509 N N . LEU A 1 195 ? -5.502 -3.544 11.740 1.00 89.19 195 LEU A N 1
ATOM 1510 C CA . LEU A 1 195 ? -6.687 -4.216 11.202 1.00 89.19 195 LEU A CA 1
ATOM 1511 C C . LEU A 1 195 ? -6.906 -5.621 11.787 1.00 89.19 195 LEU A C 1
ATOM 1513 O O . LEU A 1 195 ? -7.878 -6.280 11.416 1.00 89.19 195 LEU A O 1
ATOM 1517 N N . GLU A 1 196 ? -6.029 -6.086 12.686 1.00 82.06 196 GLU A N 1
ATOM 1518 C CA . GLU A 1 196 ? -6.018 -7.449 13.231 1.00 82.06 196 GLU A CA 1
ATOM 1519 C C . GLU A 1 196 ? -6.088 -8.527 12.134 1.00 82.06 196 GLU A C 1
ATOM 1521 O O . GLU A 1 196 ? -6.711 -9.582 12.311 1.00 82.06 196 GLU A O 1
ATOM 1526 N N . ILE A 1 197 ? -5.502 -8.244 10.973 1.00 70.56 197 ILE A N 1
ATOM 1527 C CA . ILE A 1 197 ? -5.259 -9.248 9.945 1.00 70.56 197 ILE A CA 1
ATOM 1528 C C . ILE A 1 197 ? -4.051 -10.029 10.464 1.00 70.56 197 ILE A C 1
ATOM 1530 O O . ILE A 1 197 ? -3.026 -9.433 10.786 1.00 70.56 197 ILE A O 1
ATOM 1534 N N . THR A 1 198 ? -4.193 -11.335 10.662 1.00 59.97 198 THR A N 1
ATOM 1535 C CA . THR A 1 198 ? -3.129 -12.178 11.225 1.00 59.97 198 THR A CA 1
ATOM 1536 C C . THR A 1 198 ? -2.472 -13.012 10.135 1.00 59.97 198 THR A C 1
ATOM 1538 O O . THR A 1 198 ? -3.166 -13.445 9.217 1.00 59.97 198 THR A O 1
ATOM 1541 N N . GLU A 1 199 ? -1.161 -13.228 10.282 1.00 49.69 199 GLU A N 1
ATOM 1542 C CA . GLU A 1 199 ? -0.342 -14.157 9.481 1.00 49.69 199 GLU A CA 1
ATOM 1543 C C . GLU A 1 199 ? -0.912 -15.586 9.436 1.00 49.69 199 GLU A C 1
ATOM 1545 O O . GLU A 1 199 ? -1.483 -16.038 10.461 1.00 49.69 199 GLU A O 1
#